Protein AF-A0A9Q2WJN3-F1 (afdb_monomer)

Mean predicted aligned error: 9.62 Å

pLDDT: mean 83.33, std 23.21, range [27.11, 98.69]

Organism: NCBI:txid2527775

Secondary structure (DSSP, 8-state):
---EEEEEEESSHHHHTTS-TTSEEEE-TTS-GGGTTHHHHHHHHHHPPPPTT-EEEEE-TTHHHHH---HHHHHHHHHHHTTT-SEEE--S-TTHHHH-SSHHHHHHHHSTTHHHHHHHHHHHTT----GGG----TTT--SSS-EEE-HHHHHHHHHHHHHHHHHHHH----S--TTTHHHHS-----GGG---------TT--S----

Radius of gyration: 20.1 Å; Cα contacts (8 Å, |Δi|>4): 221; chains: 1; bounding box: 61×41×52 Å

Solvent-accessible surface area (backbone atoms only — not comparable to full-atom values): 12973 Å² total; per-residue (Å²): 132,73,55,77,50,43,29,34,38,29,61,49,72,70,44,51,74,65,50,61,87,84,39,42,82,36,81,38,65,87,50,67,80,93,43,60,77,58,46,50,52,50,56,47,62,74,73,54,86,73,60,82,79,18,36,42,27,55,29,54,56,58,43,42,83,59,62,75,49,53,61,67,55,52,52,50,51,45,70,75,42,56,91,80,48,61,67,48,73,59,50,67,57,66,69,57,52,73,79,29,52,30,74,49,57,48,40,25,77,77,38,79,62,45,42,63,54,50,43,52,50,36,59,75,68,66,65,86,66,62,68,92,76,41,76,50,44,85,90,74,54,64,60,76,59,39,47,34,26,22,49,75,55,52,57,54,50,44,56,54,48,52,52,50,54,51,52,57,70,79,44,87,73,72,98,72,53,80,75,53,50,66,78,74,43,71,83,80,70,62,79,88,68,66,72,70,81,80,69,76,83,69,94,77,70,94,69,87,83,90,131

Structure (mmCIF, N/CA/C/O backbone):
data_AF-A0A9Q2WJN3-F1
#
_entry.id   AF-A0A9Q2WJN3-F1
#
loop_
_atom_site.group_PDB
_atom_site.id
_atom_site.type_symbol
_atom_site.label_atom_id
_atom_site.label_alt_id
_atom_site.label_comp_id
_atom_site.label_asym_id
_atom_site.label_entity_id
_atom_site.label_seq_id
_atom_site.pdbx_PDB_ins_code
_atom_site.Cartn_x
_atom_site.Cartn_y
_atom_site.Cartn_z
_atom_site.occupancy
_atom_site.B_iso_or_equiv
_atom_site.auth_seq_id
_atom_site.auth_comp_id
_atom_site.auth_asym_id
_atom_site.auth_atom_id
_atom_site.pdbx_PDB_model_num
ATOM 1 N N . MET A 1 1 ? -15.285 -1.317 20.743 1.00 53.59 1 MET A N 1
ATOM 2 C CA . MET A 1 1 ? -15.247 -0.969 19.304 1.00 53.59 1 MET A CA 1
ATOM 3 C C . MET A 1 1 ? -13.779 -0.866 18.930 1.00 53.59 1 MET A C 1
ATOM 5 O O . MET A 1 1 ? -13.102 -0.119 19.617 1.00 53.59 1 MET A O 1
ATOM 9 N N . ASN A 1 2 ? -13.249 -1.606 17.948 1.00 72.00 2 ASN A N 1
ATOM 10 C CA . ASN A 1 2 ? -11.831 -1.407 17.581 1.00 72.00 2 ASN A CA 1
ATOM 11 C C . ASN A 1 2 ? -11.701 -0.142 16.728 1.00 72.00 2 ASN A C 1
ATOM 13 O O . ASN A 1 2 ? -12.586 0.145 15.910 1.00 72.00 2 ASN A O 1
ATOM 17 N N . ASN A 1 3 ? -10.590 0.557 16.907 1.00 94.69 3 ASN A N 1
ATOM 18 C CA . ASN A 1 3 ? -10.326 1.855 16.308 1.00 94.69 3 ASN A CA 1
ATOM 19 C C . ASN A 1 3 ? -10.076 1.772 14.792 1.00 94.69 3 ASN A C 1
ATOM 21 O O . ASN A 1 3 ? -9.730 0.717 14.250 1.00 94.69 3 ASN A O 1
ATOM 25 N N . ILE A 1 4 ? -10.301 2.893 14.105 1.00 97.31 4 ILE A N 1
ATOM 26 C CA . ILE A 1 4 ? -10.055 3.069 12.671 1.00 97.31 4 ILE A CA 1
ATOM 27 C C . ILE A 1 4 ? -9.150 4.297 12.522 1.00 97.31 4 ILE A C 1
ATOM 29 O O . ILE A 1 4 ? -9.570 5.412 12.820 1.00 97.31 4 ILE A O 1
ATOM 33 N N . PHE A 1 5 ? -7.921 4.083 12.062 1.00 97.94 5 PHE A N 1
ATOM 34 C CA . PHE A 1 5 ? -6.878 5.091 11.887 1.00 97.94 5 PHE A CA 1
ATOM 35 C C . PHE A 1 5 ? -6.540 5.218 10.402 1.00 97.94 5 PHE A C 1
ATOM 37 O O . PHE A 1 5 ? -5.740 4.461 9.852 1.00 97.94 5 PHE A O 1
ATOM 44 N N . ILE A 1 6 ? -7.187 6.153 9.714 1.00 98.12 6 ILE A N 1
ATOM 45 C CA . ILE A 1 6 ? -6.941 6.367 8.286 1.00 98.12 6 ILE A CA 1
ATOM 46 C C . ILE A 1 6 ? -6.109 7.625 8.135 1.00 98.12 6 ILE A C 1
ATOM 48 O O . ILE A 1 6 ? -6.569 8.721 8.446 1.00 98.12 6 ILE A O 1
ATOM 52 N N . HIS A 1 7 ? -4.888 7.442 7.656 1.00 98.19 7 HIS A N 1
ATOM 53 C CA . HIS A 1 7 ? -3.946 8.497 7.366 1.00 98.19 7 HIS A CA 1
ATOM 54 C C . HIS A 1 7 ? -4.096 8.973 5.924 1.00 98.19 7 HIS A C 1
ATOM 56 O O . HIS A 1 7 ? -4.255 8.154 5.016 1.00 98.19 7 HIS A O 1
ATOM 62 N N . GLN A 1 8 ? -3.984 10.278 5.697 1.00 97.56 8 GLN A N 1
ATOM 63 C CA . GLN A 1 8 ? -3.902 10.859 4.366 1.00 97.56 8 GLN A CA 1
ATOM 64 C C . GLN A 1 8 ? -2.591 11.631 4.211 1.00 97.56 8 GLN A C 1
ATOM 66 O O . GLN A 1 8 ? -2.260 12.513 5.005 1.00 97.56 8 GLN A O 1
ATOM 71 N N . ILE A 1 9 ? -1.822 11.232 3.201 1.00 97.75 9 ILE A N 1
ATOM 72 C CA . ILE A 1 9 ? -0.468 11.722 2.949 1.00 97.75 9 ILE A CA 1
ATOM 73 C C . ILE A 1 9 ? -0.539 13.116 2.318 1.00 97.75 9 ILE A C 1
ATOM 75 O O . ILE A 1 9 ? -1.413 13.367 1.489 1.00 97.75 9 ILE A O 1
ATOM 79 N N . TYR A 1 10 ? 0.394 14.005 2.660 1.00 96.88 10 TYR A N 1
ATOM 80 C CA . TYR A 1 10 ? 0.593 15.285 1.973 1.00 96.88 10 TYR A CA 1
ATOM 81 C C . TYR A 1 10 ? 2.079 15.591 1.750 1.00 96.88 10 TYR A C 1
ATOM 83 O O . TYR A 1 10 ? 2.953 15.070 2.442 1.00 96.88 10 TYR A O 1
ATOM 91 N N . TYR A 1 11 ? 2.351 16.448 0.766 1.00 95.50 11 TYR A N 1
ATOM 92 C CA . TYR A 1 11 ? 3.700 16.775 0.278 1.00 95.50 11 TYR A CA 1
ATOM 93 C C . TYR A 1 11 ? 4.015 18.270 0.331 1.00 95.50 11 TYR A C 1
ATOM 95 O O . TYR A 1 11 ? 5.169 18.661 0.212 1.00 95.50 11 TYR A O 1
ATOM 103 N N . ASP A 1 12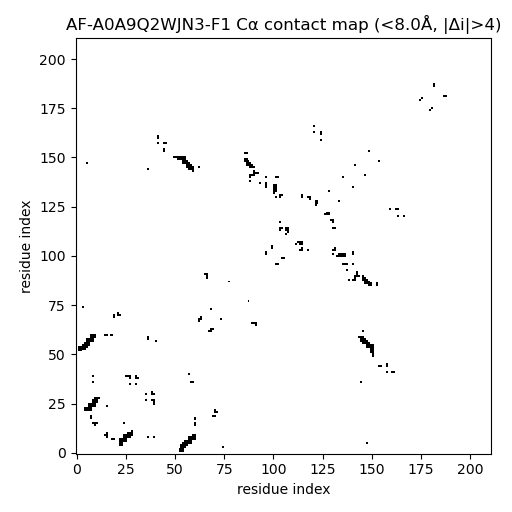 ? 2.993 19.109 0.471 1.00 93.88 12 ASP A N 1
ATOM 104 C CA . ASP A 1 12 ? 3.069 20.567 0.474 1.00 93.88 12 ASP A CA 1
ATOM 105 C C . ASP A 1 12 ? 1.768 21.149 1.058 1.00 93.88 12 ASP A C 1
ATOM 107 O O . ASP A 1 12 ? 0.813 20.424 1.354 1.00 93.88 12 ASP A O 1
ATOM 111 N N . GLU A 1 13 ? 1.712 22.470 1.225 1.00 93.69 13 GLU A N 1
ATOM 112 C CA . GLU A 1 13 ? 0.519 23.158 1.739 1.00 93.69 13 GLU A CA 1
ATOM 113 C C . GLU A 1 13 ? -0.703 22.958 0.836 1.00 93.69 13 GLU A C 1
ATOM 115 O O . GLU A 1 13 ? -1.829 22.848 1.318 1.00 93.69 13 GLU A O 1
ATOM 120 N N . LYS A 1 14 ? -0.488 22.860 -0.480 1.00 92.44 14 LYS A N 1
ATOM 121 C CA . LYS A 1 14 ? -1.562 22.686 -1.459 1.00 92.44 14 LYS A CA 1
ATOM 122 C C . LYS A 1 14 ? -2.236 21.324 -1.314 1.00 92.44 14 LYS A C 1
ATOM 124 O O . LYS A 1 14 ? -3.460 21.242 -1.303 1.00 92.44 14 LYS A O 1
ATOM 129 N N . SER A 1 15 ? -1.459 20.252 -1.239 1.00 91.88 15 SER A N 1
ATOM 130 C CA . SER A 1 15 ? -1.964 18.896 -1.031 1.00 91.88 15 SER A CA 1
ATOM 131 C C . SER A 1 15 ? -2.606 18.770 0.343 1.00 91.88 15 SER A C 1
ATOM 133 O O . SER A 1 15 ? -3.704 18.231 0.415 1.00 91.88 15 SER A O 1
ATOM 135 N N . MET A 1 16 ? -2.009 19.359 1.384 1.00 93.56 16 MET A N 1
ATOM 136 C CA . MET A 1 16 ? -2.582 19.403 2.733 1.00 93.56 16 MET A CA 1
ATOM 137 C C . MET A 1 16 ? -3.947 20.110 2.771 1.00 93.56 16 MET A C 1
ATOM 139 O O . MET A 1 16 ? -4.880 19.613 3.396 1.00 93.56 16 MET A O 1
ATOM 143 N N . GLY A 1 17 ? -4.095 21.236 2.067 1.00 90.62 17 GLY A N 1
ATOM 144 C CA . GLY A 1 17 ? -5.337 22.015 2.036 1.00 90.62 17 GLY A CA 1
ATOM 145 C C . GLY A 1 17 ? -6.519 21.330 1.338 1.00 90.62 17 GLY A C 1
ATOM 146 O O . GLY A 1 17 ? -7.645 21.795 1.472 1.00 90.62 17 GLY A O 1
ATOM 147 N N . ASN A 1 18 ? -6.280 20.236 0.608 1.00 86.75 18 ASN A N 1
ATOM 148 C CA . ASN A 1 18 ? -7.312 19.475 -0.106 1.00 86.75 18 ASN A CA 1
ATOM 149 C C . ASN A 1 18 ? -7.669 18.141 0.577 1.00 86.75 18 ASN A C 1
ATOM 151 O O . ASN A 1 18 ? -8.412 17.345 0.001 1.00 86.75 18 ASN A O 1
ATOM 155 N N . LEU A 1 19 ? -7.110 17.863 1.758 1.00 92.12 19 LEU A N 1
ATOM 156 C CA . LEU A 1 19 ? -7.342 16.606 2.467 1.00 92.12 19 LEU A CA 1
ATOM 157 C C . LEU A 1 19 ? -8.690 16.604 3.198 1.00 92.12 19 LEU A C 1
ATOM 159 O O . LEU A 1 19 ? -9.196 17.650 3.608 1.00 92.12 19 LEU A O 1
ATOM 163 N N . ASP A 1 20 ? -9.264 15.414 3.388 1.00 92.25 20 ASP A N 1
ATOM 164 C CA . ASP A 1 20 ? -10.481 15.262 4.186 1.00 92.25 20 ASP A CA 1
ATOM 165 C C . ASP A 1 20 ? -10.129 15.458 5.675 1.00 92.25 20 ASP A C 1
ATOM 167 O O . ASP A 1 20 ? -9.275 14.736 6.198 1.00 92.25 20 ASP A O 1
ATOM 171 N N . PRO A 1 21 ? -10.775 16.399 6.390 1.00 92.50 21 PRO A N 1
ATOM 172 C CA . PRO A 1 21 ? -10.421 16.734 7.769 1.00 92.50 21 PRO A CA 1
ATOM 173 C C . PRO A 1 21 ? -10.682 15.601 8.773 1.00 92.50 21 PRO A C 1
ATOM 175 O O . PRO A 1 21 ? -10.249 15.694 9.920 1.00 92.50 21 PRO A O 1
ATOM 178 N N . ARG A 1 22 ? -11.413 14.546 8.386 1.00 94.19 22 ARG A N 1
ATOM 179 C CA . ARG A 1 22 ? -11.623 13.356 9.227 1.00 94.19 22 ARG A CA 1
ATOM 180 C C . ARG A 1 22 ? -10.511 12.318 9.088 1.00 94.19 22 ARG A C 1
ATOM 182 O O . ARG A 1 22 ? -10.473 11.386 9.890 1.00 94.19 22 ARG A O 1
ATOM 189 N N . PHE A 1 23 ? -9.632 12.446 8.097 1.00 95.56 23 PHE A N 1
ATOM 190 C CA . PHE A 1 23 ? -8.427 11.630 8.015 1.00 95.56 23 PHE A CA 1
ATOM 191 C C . PHE A 1 23 ? -7.282 12.247 8.819 1.00 95.56 23 PHE A C 1
ATOM 193 O O . PHE A 1 23 ? -7.193 13.455 9.024 1.00 95.56 23 PHE A O 1
ATOM 200 N N . ILE A 1 24 ? -6.387 11.386 9.292 1.00 97.12 24 ILE A N 1
ATOM 201 C CA . ILE A 1 24 ? -5.213 11.768 10.069 1.00 97.12 24 ILE A CA 1
ATOM 202 C C . ILE A 1 24 ? -4.135 12.238 9.093 1.00 97.12 24 ILE A C 1
ATOM 204 O O . ILE A 1 24 ? -3.733 11.500 8.199 1.00 97.12 24 ILE A O 1
ATOM 208 N N . LEU A 1 25 ? -3.632 13.454 9.260 1.00 97.56 25 LEU A N 1
ATOM 209 C CA . LEU A 1 25 ? -2.569 13.967 8.399 1.00 97.56 25 LEU A CA 1
ATOM 210 C C . LEU A 1 25 ? -1.288 13.125 8.544 1.00 97.56 25 LEU A C 1
ATOM 212 O O . LEU A 1 25 ? -0.883 12.788 9.659 1.00 97.56 25 LEU A O 1
ATOM 216 N N . LEU A 1 26 ? -0.643 12.800 7.421 1.00 97.69 26 LEU A N 1
ATOM 217 C CA . LEU A 1 26 ? 0.655 12.124 7.385 1.00 97.69 26 LEU A CA 1
ATOM 218 C C . LEU A 1 26 ? 1.643 12.908 6.514 1.00 97.69 26 LEU A C 1
ATOM 220 O O . LEU A 1 26 ? 1.502 12.980 5.294 1.00 97.69 26 LEU A O 1
ATOM 224 N N . ASP A 1 27 ? 2.637 13.503 7.168 1.00 96.88 27 ASP A N 1
ATOM 225 C CA . ASP A 1 27 ? 3.627 14.372 6.533 1.00 96.88 27 ASP A CA 1
ATOM 226 C C . ASP A 1 27 ? 4.638 13.575 5.706 1.00 96.88 27 ASP A C 1
ATOM 228 O O . ASP A 1 27 ? 5.271 12.648 6.215 1.00 96.88 27 ASP A O 1
ATOM 232 N N . ASN A 1 28 ? 4.831 13.972 4.450 1.00 96.88 28 ASN A N 1
ATOM 233 C CA . ASN A 1 28 ? 5.895 13.460 3.593 1.00 96.88 28 ASN A CA 1
ATOM 234 C C . ASN A 1 28 ? 6.710 14.573 2.906 1.00 96.88 28 ASN A C 1
ATOM 236 O O . ASN A 1 28 ? 7.380 14.320 1.908 1.00 96.88 28 ASN A O 1
ATOM 240 N N . ARG A 1 29 ? 6.689 15.807 3.430 1.00 95.25 29 ARG A N 1
ATOM 241 C CA . ARG A 1 29 ? 7.437 16.953 2.867 1.00 95.25 29 ARG A CA 1
ATOM 242 C C . ARG A 1 29 ? 8.948 16.728 2.815 1.00 95.25 29 ARG A C 1
ATOM 244 O O . ARG A 1 29 ? 9.607 17.205 1.901 1.00 95.25 29 ARG A O 1
ATOM 251 N N . ASN A 1 30 ? 9.479 16.000 3.796 1.00 93.62 30 ASN A N 1
ATOM 252 C CA . ASN A 1 30 ? 10.910 15.712 3.932 1.00 93.62 30 ASN A CA 1
ATOM 253 C C . ASN A 1 30 ? 11.274 14.278 3.504 1.00 93.62 30 ASN A C 1
ATOM 255 O O . ASN A 1 30 ? 12.374 13.811 3.796 1.00 93.62 30 ASN A O 1
ATOM 259 N N . GLY A 1 31 ? 10.342 13.553 2.876 1.00 91.00 31 GLY A N 1
ATOM 260 C CA . GLY A 1 31 ? 10.601 12.212 2.360 1.00 91.00 31 GLY A CA 1
ATOM 261 C C . GLY A 1 31 ? 11.446 12.243 1.078 1.00 91.00 31 GLY A C 1
ATOM 262 O O . GLY A 1 31 ? 11.471 13.258 0.379 1.00 91.00 31 GLY A O 1
ATOM 263 N N . PRO A 1 32 ? 12.120 11.136 0.722 1.00 90.25 32 PRO A N 1
ATOM 264 C CA . PRO A 1 32 ? 12.782 10.998 -0.569 1.00 90.25 32 PRO A CA 1
ATOM 265 C C . PRO A 1 32 ? 11.787 11.213 -1.729 1.00 90.25 32 PRO A C 1
ATOM 267 O O . PRO A 1 32 ? 10.747 10.544 -1.761 1.00 90.25 32 PRO A O 1
ATOM 270 N N . PRO A 1 33 ? 12.085 12.101 -2.696 1.00 84.25 33 PRO A N 1
ATOM 271 C CA . PRO A 1 33 ? 11.110 12.536 -3.700 1.00 84.25 33 PRO A CA 1
ATOM 272 C C . PRO A 1 33 ? 10.634 11.406 -4.622 1.00 84.25 33 PRO A C 1
ATOM 274 O O . PRO A 1 33 ? 9.467 11.387 -5.005 1.00 84.25 33 PRO A O 1
ATOM 277 N N . ASP A 1 34 ? 11.496 10.431 -4.920 1.00 87.38 34 ASP A N 1
ATOM 278 C CA . ASP A 1 34 ? 11.187 9.334 -5.849 1.00 87.38 34 ASP A CA 1
ATOM 279 C C . ASP A 1 34 ? 10.321 8.227 -5.234 1.00 87.38 34 ASP A C 1
ATOM 281 O O . ASP A 1 34 ? 9.810 7.358 -5.940 1.00 87.38 34 ASP A O 1
ATOM 285 N N . TRP A 1 35 ? 10.138 8.251 -3.912 1.00 91.56 35 TRP A N 1
ATOM 286 C CA . TRP A 1 35 ? 9.447 7.189 -3.185 1.00 91.56 35 TRP A CA 1
ATOM 287 C C . TRP A 1 35 ? 7.985 7.499 -2.867 1.00 91.56 35 TRP A C 1
ATOM 289 O O . TRP A 1 35 ? 7.283 6.624 -2.360 1.00 91.56 35 TRP A O 1
ATOM 299 N N . PHE A 1 36 ? 7.516 8.712 -3.169 1.00 93.88 36 PHE A N 1
ATOM 300 C CA . PHE A 1 36 ? 6.109 9.118 -3.097 1.00 93.88 36 PHE A CA 1
ATOM 301 C C . PHE A 1 36 ? 5.360 8.541 -1.881 1.00 93.88 36 PHE A C 1
ATOM 303 O O . PHE A 1 36 ? 5.811 8.718 -0.754 1.00 93.88 36 PHE A O 1
ATOM 310 N N . GLU A 1 37 ? 4.192 7.913 -2.071 1.00 95.75 37 GLU A N 1
ATOM 311 C CA . GLU A 1 37 ? 3.386 7.335 -0.992 1.00 95.75 37 GLU A CA 1
ATOM 312 C C . GLU A 1 37 ? 4.019 6.089 -0.351 1.00 95.75 37 GLU A C 1
ATOM 314 O O . GLU A 1 37 ? 3.643 5.738 0.763 1.00 95.75 37 GLU A O 1
ATOM 319 N N . PHE A 1 38 ? 4.990 5.425 -0.988 1.00 96.88 38 PHE A N 1
ATOM 320 C CA . PHE A 1 38 ? 5.627 4.230 -0.421 1.00 96.88 38 PHE A CA 1
ATOM 321 C C . PHE A 1 38 ? 6.423 4.554 0.849 1.00 96.88 38 PHE A C 1
ATOM 323 O O . PHE A 1 38 ? 6.281 3.871 1.868 1.00 96.88 38 PHE A O 1
ATOM 330 N N . TYR A 1 39 ? 7.247 5.604 0.805 1.00 96.56 39 TYR A N 1
ATOM 331 C CA . TYR A 1 39 ? 8.125 5.968 1.918 1.00 96.56 39 TYR A CA 1
ATOM 332 C C . TYR A 1 39 ? 7.395 6.299 3.228 1.00 96.56 39 TYR A C 1
ATOM 334 O O . TYR A 1 39 ? 7.734 5.686 4.242 1.00 96.56 39 TYR A O 1
ATOM 342 N N . PRO A 1 40 ? 6.396 7.205 3.272 1.00 97.62 40 PRO A N 1
ATOM 343 C CA . PRO A 1 40 ? 5.741 7.570 4.525 1.00 97.62 40 PRO A CA 1
ATOM 344 C C . PRO A 1 40 ? 4.981 6.391 5.144 1.00 97.62 40 PRO A C 1
ATOM 346 O O . PRO A 1 40 ? 4.942 6.281 6.367 1.00 97.62 40 PRO A O 1
ATOM 349 N N . ILE A 1 41 ? 4.449 5.469 4.329 1.00 98.38 41 ILE A N 1
ATOM 350 C CA . ILE A 1 41 ? 3.819 4.228 4.812 1.00 98.38 41 ILE A CA 1
ATOM 351 C C . ILE A 1 41 ? 4.860 3.347 5.497 1.00 98.38 41 ILE A C 1
ATOM 353 O O . ILE A 1 41 ? 4.687 2.958 6.651 1.00 98.38 41 ILE A O 1
ATOM 357 N N . MET A 1 42 ? 5.964 3.058 4.803 1.00 98.12 42 MET A N 1
ATOM 358 C CA . MET A 1 42 ? 7.055 2.260 5.358 1.00 98.12 42 MET A CA 1
ATOM 359 C C . MET A 1 42 ? 7.611 2.897 6.637 1.00 98.12 42 MET A C 1
ATOM 361 O O . MET A 1 42 ? 7.783 2.207 7.639 1.00 98.12 42 MET A O 1
ATOM 365 N N . ASN A 1 43 ? 7.869 4.206 6.624 1.00 97.75 43 ASN A N 1
ATOM 366 C CA . ASN A 1 43 ? 8.422 4.929 7.763 1.00 97.75 43 ASN A CA 1
ATOM 367 C C . ASN A 1 43 ? 7.465 4.933 8.964 1.00 97.75 43 ASN A C 1
ATOM 369 O O . ASN A 1 43 ? 7.901 4.676 10.083 1.00 97.75 43 ASN A O 1
ATOM 373 N N . TYR A 1 44 ? 6.166 5.157 8.753 1.00 98.44 44 TYR A N 1
ATOM 374 C CA . TYR A 1 44 ? 5.178 5.064 9.828 1.00 98.44 44 TYR A CA 1
ATOM 375 C C . TYR A 1 44 ? 5.179 3.663 10.450 1.00 98.44 44 TYR A C 1
ATOM 377 O O . TYR A 1 44 ? 5.328 3.514 11.660 1.00 98.44 44 TYR A O 1
ATOM 385 N N . LEU A 1 45 ? 5.082 2.623 9.617 1.00 98.38 45 LEU A N 1
ATOM 386 C CA . LEU A 1 45 ? 4.970 1.238 10.076 1.00 98.38 45 LEU A CA 1
ATOM 387 C C . LEU A 1 45 ? 6.229 0.722 10.791 1.00 98.38 45 LEU A C 1
ATOM 389 O O . LEU A 1 45 ? 6.113 -0.173 11.623 1.00 98.38 45 LEU A O 1
ATOM 393 N N . LYS A 1 46 ? 7.416 1.271 10.496 1.00 97.81 46 LYS A N 1
ATOM 394 C CA . LYS A 1 46 ? 8.661 0.955 11.223 1.00 97.81 46 LYS A CA 1
ATOM 395 C C . LYS A 1 46 ? 8.665 1.480 12.659 1.00 97.81 46 LYS A C 1
ATOM 397 O O . LYS A 1 46 ? 9.324 0.888 13.507 1.00 97.81 46 LYS A O 1
ATOM 402 N N . ASN A 1 47 ? 7.980 2.594 12.908 1.00 96.75 47 ASN A N 1
ATOM 403 C CA . ASN A 1 47 ? 8.087 3.345 14.161 1.00 96.75 47 ASN A CA 1
ATOM 404 C C . ASN A 1 47 ? 6.830 3.257 15.039 1.00 96.75 47 ASN A C 1
ATOM 406 O O . ASN A 1 47 ? 6.894 3.568 16.225 1.00 96.75 47 ASN A O 1
ATOM 410 N N . ALA A 1 48 ? 5.689 2.869 14.470 1.00 95.19 48 ALA A N 1
ATOM 411 C CA . ALA A 1 48 ? 4.424 2.774 15.184 1.00 95.19 48 ALA A CA 1
ATOM 412 C C . ALA A 1 48 ? 4.227 1.394 15.828 1.00 95.19 48 ALA A C 1
ATOM 414 O O . ALA A 1 48 ? 4.473 0.362 15.201 1.00 95.19 48 ALA A O 1
ATOM 415 N N . ASP A 1 49 ? 3.684 1.379 17.046 1.00 95.25 49 ASP A N 1
ATOM 416 C CA . ASP A 1 49 ? 3.057 0.184 17.608 1.00 95.25 49 ASP A CA 1
ATOM 417 C C . ASP A 1 49 ? 1.585 0.150 17.178 1.00 95.25 49 ASP A C 1
ATOM 419 O O . ASP A 1 49 ? 0.832 1.097 17.413 1.00 95.25 49 ASP A O 1
ATOM 423 N N . LEU A 1 50 ? 1.190 -0.906 16.466 1.00 97.00 50 LEU A N 1
ATOM 424 C CA . LEU A 1 50 ? -0.143 -1.002 15.876 1.00 97.00 50 LEU A CA 1
ATOM 425 C C . LEU A 1 50 ? -1.094 -1.724 16.825 1.00 97.00 50 LEU A C 1
ATOM 427 O O . LEU A 1 50 ? -0.878 -2.894 17.152 1.00 97.00 50 LEU A O 1
ATOM 431 N N . GLU A 1 51 ? -2.199 -1.064 17.164 1.00 96.69 51 GLU A N 1
ATOM 432 C CA . GLU A 1 51 ? -3.248 -1.626 18.005 1.00 96.69 51 GLU A CA 1
ATOM 433 C C . GLU A 1 51 ? -3.837 -2.890 17.380 1.00 96.69 51 GLU A C 1
ATOM 435 O O . GLU A 1 51 ? -4.259 -2.914 16.215 1.00 96.69 51 GLU A O 1
ATOM 440 N N . GLU A 1 52 ? -3.909 -3.954 18.176 1.00 93.12 52 GLU A N 1
ATOM 441 C CA . GLU A 1 52 ? -4.489 -5.208 17.728 1.00 93.12 52 GLU A CA 1
ATOM 442 C C . GLU A 1 52 ? -5.954 -5.010 17.304 1.00 93.12 52 GLU A C 1
ATOM 444 O O . GLU A 1 52 ? -6.739 -4.324 17.955 1.00 93.12 52 GLU A O 1
ATOM 449 N N . ASN A 1 53 ? -6.336 -5.624 16.183 1.00 93.50 53 ASN A N 1
ATOM 450 C CA . ASN A 1 53 ? -7.680 -5.560 15.600 1.00 93.50 53 ASN A CA 1
ATOM 451 C C . ASN A 1 53 ? -8.174 -4.170 15.145 1.00 93.50 53 ASN A C 1
ATOM 453 O O . ASN A 1 53 ? -9.302 -4.089 14.635 1.00 93.50 53 ASN A O 1
ATOM 457 N N . ALA A 1 54 ? -7.377 -3.105 15.279 1.00 97.56 54 ALA A N 1
ATOM 458 C CA . ALA A 1 54 ? -7.666 -1.808 14.672 1.00 97.56 54 ALA A CA 1
ATOM 459 C C . ALA A 1 54 ? -7.485 -1.853 13.146 1.00 97.56 54 ALA A C 1
ATOM 461 O O . ALA A 1 54 ? -6.868 -2.768 12.599 1.00 97.56 54 ALA A O 1
ATOM 462 N N . TRP A 1 55 ? -8.057 -0.880 12.442 1.00 98.50 55 TRP A N 1
ATOM 463 C CA . TRP A 1 55 ? -7.903 -0.729 10.995 1.00 98.50 55 TRP A CA 1
ATOM 464 C C . TRP A 1 55 ? -7.008 0.460 10.687 1.00 98.50 55 TRP A C 1
ATOM 466 O O . TRP A 1 55 ? -7.245 1.543 11.207 1.00 98.50 55 TRP A O 1
ATOM 476 N N . TYR A 1 56 ? -6.029 0.264 9.809 1.00 98.69 56 TYR A N 1
ATOM 477 C CA . TYR A 1 56 ? -5.085 1.293 9.386 1.00 98.69 56 TYR A CA 1
ATOM 478 C C . TYR A 1 56 ? -5.150 1.491 7.881 1.00 98.69 56 TYR A C 1
ATOM 480 O O . TYR A 1 56 ? -5.166 0.511 7.132 1.00 98.69 56 TYR A O 1
ATOM 488 N N . GLY A 1 57 ? -5.180 2.742 7.440 1.00 98.31 57 GLY A N 1
ATOM 489 C CA . GLY A 1 57 ? -5.128 3.119 6.030 1.00 98.31 57 GLY A CA 1
ATOM 490 C C . GLY A 1 57 ? -4.114 4.224 5.814 1.00 98.31 57 GLY A C 1
ATOM 491 O O . GLY A 1 57 ? -3.909 5.042 6.704 1.00 98.31 57 GLY A O 1
ATOM 492 N N . PHE A 1 58 ? -3.499 4.258 4.638 1.00 98.38 58 PHE A N 1
ATOM 493 C CA . PHE A 1 58 ? -2.543 5.298 4.272 1.00 98.38 58 PHE A CA 1
ATOM 494 C C . PHE A 1 58 ? -2.810 5.719 2.836 1.00 98.38 58 PHE A C 1
ATOM 496 O O . PHE A 1 58 ? -2.374 5.053 1.902 1.00 98.38 58 PHE A O 1
ATOM 503 N N . LEU A 1 59 ? -3.583 6.784 2.662 1.00 97.62 59 LEU A N 1
ATOM 504 C CA . LEU A 1 59 ? -4.195 7.156 1.394 1.00 97.62 59 LEU A CA 1
ATOM 505 C C . LEU A 1 59 ? -3.464 8.336 0.742 1.00 97.62 59 LEU A C 1
ATOM 507 O O . LEU A 1 59 ? -2.993 9.250 1.417 1.00 97.62 59 LEU A O 1
ATOM 511 N N . SER A 1 60 ? -3.388 8.322 -0.591 1.00 95.38 60 SER A N 1
ATOM 512 C CA . SER A 1 60 ? -2.870 9.444 -1.386 1.00 95.38 60 SER A CA 1
ATOM 513 C C . SER A 1 60 ? -3.736 10.700 -1.184 1.00 95.38 60 SER A C 1
ATOM 515 O O . SER A 1 60 ? -4.956 10.573 -0.994 1.00 95.38 60 SER A O 1
ATOM 517 N N . PRO A 1 61 ? -3.176 11.916 -1.354 1.00 94.62 61 PRO A N 1
ATOM 518 C CA . PRO A 1 61 ? -3.977 13.138 -1.451 1.00 94.62 61 PRO A CA 1
ATOM 519 C C . PRO A 1 61 ? -5.090 13.044 -2.508 1.00 94.62 61 PRO A C 1
ATOM 521 O O . PRO A 1 61 ? -6.125 13.690 -2.401 1.00 94.62 61 PRO A O 1
ATOM 524 N N . LYS A 1 62 ? -4.895 12.207 -3.537 1.00 93.88 62 LYS A N 1
ATOM 525 C CA . LYS A 1 62 ? -5.839 12.020 -4.649 1.00 93.88 62 LYS A CA 1
ATOM 526 C C . LYS A 1 62 ? -6.912 10.957 -4.388 1.00 93.88 62 LYS A C 1
ATOM 528 O O . LYS A 1 62 ? -7.574 10.544 -5.333 1.00 93.88 62 LYS A O 1
ATOM 533 N N . PHE A 1 63 ? -7.058 10.457 -3.159 1.00 95.38 63 PHE A N 1
ATOM 534 C CA . PHE A 1 63 ? -8.031 9.404 -2.852 1.00 95.38 63 PHE A CA 1
ATOM 535 C C . PHE A 1 63 ? -9.452 9.807 -3.244 1.00 95.38 63 PHE A C 1
ATOM 537 O O . PHE A 1 63 ? -10.023 9.206 -4.150 1.00 95.38 63 PHE A O 1
ATOM 544 N N . SER A 1 64 ? -9.980 10.869 -2.638 1.00 93.88 64 SER A N 1
ATOM 545 C CA . SER A 1 64 ? -11.367 11.285 -2.850 1.00 93.88 64 SER A CA 1
ATOM 546 C C . SER A 1 64 ? -11.647 11.713 -4.286 1.00 93.88 64 SER A C 1
ATOM 548 O O . SER A 1 64 ? -12.711 11.407 -4.809 1.00 93.88 64 SER A O 1
ATOM 550 N N . SER A 1 65 ? -10.689 12.342 -4.972 1.00 93.12 65 SER A N 1
ATOM 551 C CA . SER A 1 65 ? -10.871 12.714 -6.380 1.00 93.12 65 SER A CA 1
ATOM 552 C C . SER A 1 65 ? -10.869 11.517 -7.332 1.00 93.12 65 SER A C 1
ATOM 554 O O . SER A 1 65 ? -11.508 11.584 -8.377 1.00 93.12 65 SER A O 1
ATOM 556 N N . LYS A 1 66 ? -10.183 10.417 -6.990 1.00 93.69 66 LYS A N 1
ATOM 557 C CA . LYS A 1 66 ? -10.171 9.193 -7.807 1.00 93.69 66 LYS A CA 1
ATOM 558 C C . LYS A 1 66 ? -11.333 8.252 -7.506 1.00 93.69 66 LYS A C 1
ATOM 560 O O . LYS A 1 66 ? -11.757 7.534 -8.402 1.00 93.69 66 LYS A O 1
ATOM 565 N N . THR A 1 67 ? -11.793 8.193 -6.260 1.00 93.94 67 THR A N 1
ATOM 566 C CA . THR A 1 67 ? -12.820 7.229 -5.829 1.00 93.94 67 THR A CA 1
ATOM 567 C C . THR A 1 67 ? -14.204 7.853 -5.684 1.00 93.94 67 THR A C 1
ATOM 569 O O . THR A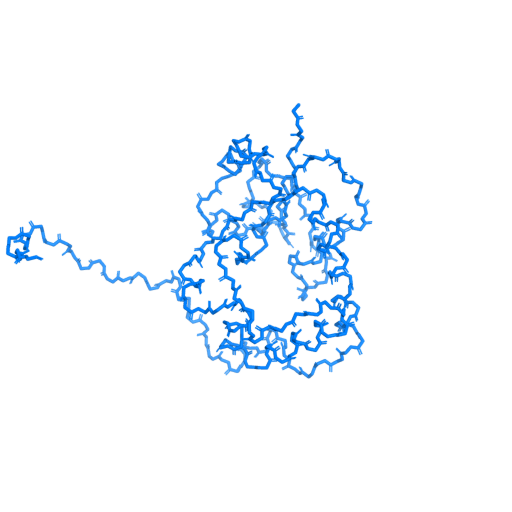 1 67 ? -15.191 7.125 -5.639 1.00 93.94 67 THR A O 1
ATOM 572 N N . GLY A 1 68 ? -14.290 9.181 -5.573 1.00 94.12 68 GLY A N 1
ATOM 573 C CA . GLY A 1 68 ? -15.514 9.889 -5.200 1.00 94.12 68 GLY A CA 1
ATOM 574 C C . GLY A 1 68 ? -15.901 9.721 -3.727 1.00 94.12 68 GLY A C 1
ATOM 575 O O . GLY A 1 68 ? -16.989 10.137 -3.345 1.00 94.12 68 GLY A O 1
ATOM 576 N N . MET A 1 69 ? -15.050 9.105 -2.897 1.00 95.75 69 MET A N 1
ATOM 577 C CA . MET A 1 69 ? -15.400 8.734 -1.523 1.00 95.75 69 MET A CA 1
ATOM 578 C C . MET A 1 69 ? -14.863 9.725 -0.493 1.00 95.75 69 MET A C 1
ATOM 580 O O . MET A 1 69 ? -13.689 10.110 -0.525 1.00 95.75 69 MET A O 1
ATOM 584 N N . SER A 1 70 ? -15.716 10.076 0.467 1.00 95.38 70 SER A N 1
ATOM 585 C CA . SER A 1 70 ? -15.348 10.822 1.671 1.00 95.38 70 SER A CA 1
ATOM 586 C C . SER A 1 70 ? -14.808 9.896 2.762 1.00 95.38 70 SER A C 1
ATOM 588 O O . SER A 1 70 ? -15.005 8.675 2.732 1.00 95.38 70 SER A O 1
ATOM 590 N N . ALA A 1 71 ? -14.200 10.471 3.798 1.00 95.69 71 ALA A N 1
ATOM 591 C CA . ALA A 1 71 ? -13.839 9.719 4.995 1.00 95.69 71 ALA A CA 1
ATOM 592 C C . ALA A 1 71 ? -15.041 9.032 5.651 1.00 95.69 71 ALA A C 1
ATOM 594 O O . ALA A 1 71 ? -14.917 7.918 6.162 1.00 95.69 71 ALA A O 1
ATOM 595 N N . SER A 1 72 ? -16.216 9.663 5.610 1.00 96.19 72 SER A N 1
ATOM 596 C CA . SER A 1 72 ? -17.436 9.102 6.197 1.00 96.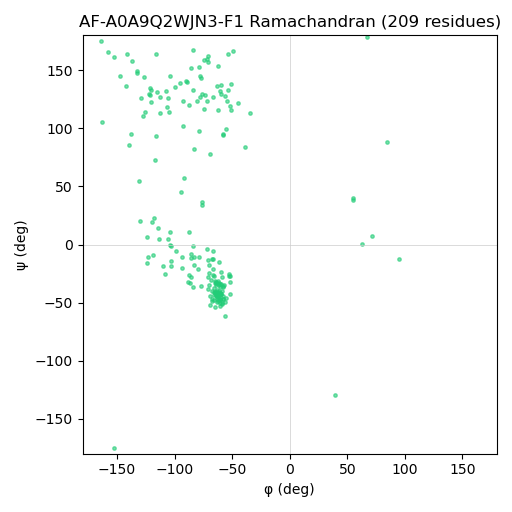19 72 SER A CA 1
ATOM 597 C C . SER A 1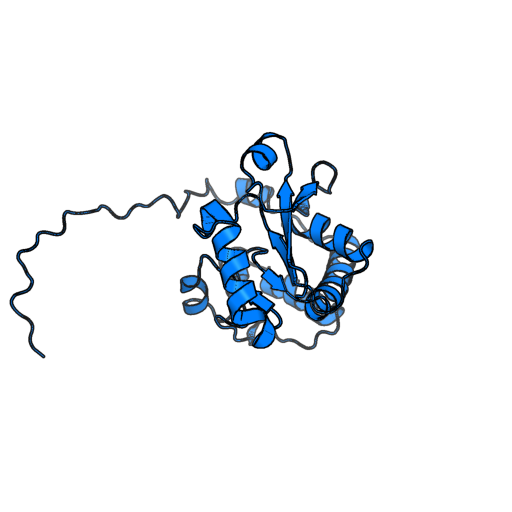 72 ? -17.878 7.824 5.485 1.00 96.19 72 SER A C 1
ATOM 599 O O . SER A 1 72 ? -18.231 6.855 6.157 1.00 96.19 72 SER A O 1
ATOM 601 N N . ASP A 1 73 ? -17.796 7.791 4.153 1.00 97.06 73 ASP A N 1
ATOM 602 C CA . ASP A 1 73 ? -18.154 6.611 3.354 1.00 97.06 73 ASP A CA 1
ATOM 603 C C . ASP A 1 73 ? -17.228 5.438 3.677 1.00 97.06 73 ASP A C 1
ATOM 605 O O . ASP A 1 73 ? -17.669 4.319 3.946 1.00 97.06 73 ASP A O 1
ATOM 609 N N . VAL A 1 74 ? -15.924 5.718 3.711 1.00 97.12 74 VAL A N 1
ATOM 610 C CA . VAL A 1 74 ? -14.881 4.727 3.985 1.00 97.12 74 VAL A CA 1
ATOM 611 C C . VAL A 1 74 ? -15.018 4.156 5.397 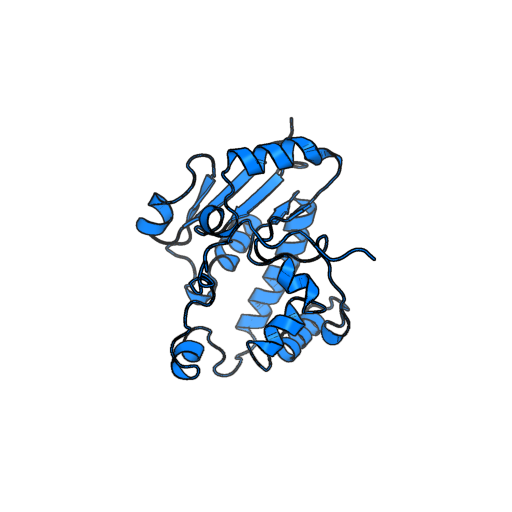1.00 97.12 74 VAL A C 1
ATOM 613 O O . VAL A 1 74 ? -15.038 2.936 5.575 1.00 97.12 74 VAL A O 1
ATOM 616 N N . ILE A 1 75 ? -15.158 5.023 6.405 1.00 96.56 75 ILE A N 1
ATOM 617 C CA . ILE A 1 75 ? -15.353 4.615 7.803 1.00 96.56 75 ILE A CA 1
ATOM 618 C C . ILE A 1 75 ? -16.651 3.815 7.950 1.00 96.56 75 ILE A C 1
ATOM 620 O O . ILE A 1 75 ? -16.662 2.807 8.660 1.00 96.56 75 ILE A O 1
ATOM 624 N N . GLY A 1 76 ? -17.725 4.218 7.266 1.00 96.75 76 GLY A N 1
ATOM 625 C CA . GLY A 1 76 ? -18.994 3.492 7.246 1.00 96.75 76 GLY A CA 1
ATOM 626 C C . GLY A 1 76 ? -18.852 2.075 6.687 1.00 96.75 76 GLY A C 1
ATOM 627 O O . GLY A 1 76 ? -19.307 1.117 7.315 1.00 96.75 76 GLY A O 1
ATOM 628 N N . ILE A 1 77 ? -18.159 1.918 5.555 1.00 96.50 77 ILE A N 1
ATOM 629 C CA . ILE A 1 77 ? -17.904 0.611 4.928 1.00 96.50 77 ILE A CA 1
ATOM 630 C C . ILE A 1 77 ? -17.080 -0.288 5.847 1.00 96.50 77 ILE A C 1
ATOM 632 O O . ILE A 1 77 ? -17.468 -1.432 6.089 1.00 96.50 77 ILE A O 1
ATOM 636 N N . ILE A 1 78 ? -15.979 0.220 6.404 1.00 97.25 78 ILE A N 1
ATOM 637 C CA . ILE A 1 78 ? -15.154 -0.556 7.337 1.00 97.25 78 ILE A CA 1
ATOM 638 C C . ILE A 1 78 ? -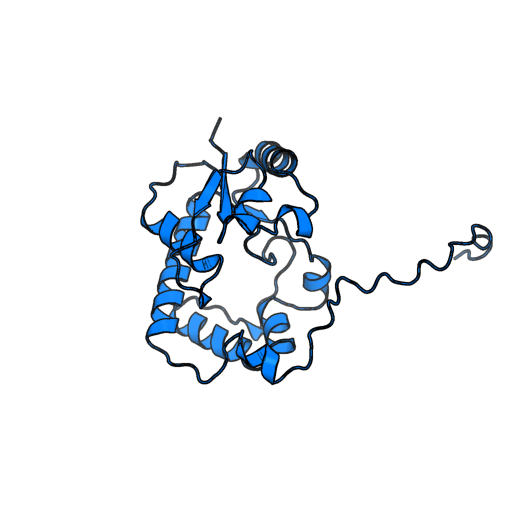15.981 -0.953 8.551 1.00 97.25 78 ILE A C 1
ATOM 640 O O . ILE A 1 78 ? -16.002 -2.121 8.920 1.00 97.25 78 ILE A O 1
ATOM 644 N N . SER A 1 79 ? -16.709 -0.009 9.147 1.00 95.94 79 SER A N 1
A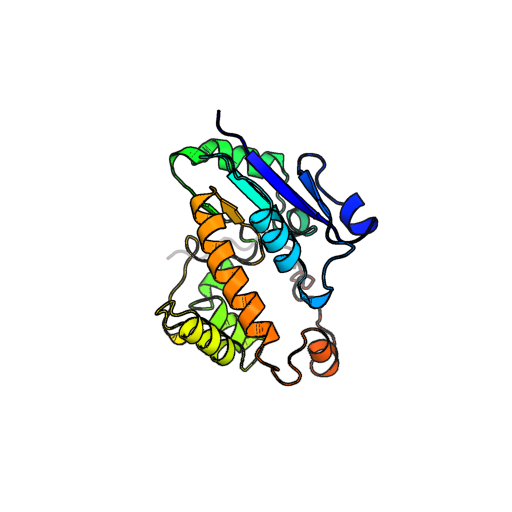TOM 645 C CA . SER A 1 79 ? -17.530 -0.276 10.330 1.00 95.94 79 SER A CA 1
ATOM 646 C C . SER A 1 79 ? -18.571 -1.363 10.071 1.00 95.94 79 SER A C 1
ATOM 648 O O . SER A 1 79 ? -18.802 -2.193 10.945 1.00 95.94 79 SER A O 1
ATOM 650 N N . LYS A 1 80 ? -19.147 -1.402 8.863 1.00 96.19 80 LYS A N 1
ATOM 651 C CA . LYS A 1 80 ? -20.134 -2.405 8.451 1.00 96.19 80 LYS A CA 1
ATOM 652 C C . LYS A 1 80 ? -19.539 -3.805 8.253 1.00 96.19 80 LYS A C 1
ATOM 654 O O . LYS A 1 80 ? -20.199 -4.785 8.585 1.00 96.19 80 LYS A O 1
ATOM 659 N N . TYR A 1 81 ? -18.324 -3.916 7.710 1.00 95.56 81 TYR A N 1
ATOM 660 C CA . TYR A 1 81 ? -17.741 -5.203 7.287 1.00 95.56 81 TYR A CA 1
ATOM 661 C C . TYR A 1 81 ? -16.510 -5.652 8.096 1.00 95.56 81 TYR A C 1
ATOM 663 O O . TYR A 1 81 ? -15.910 -6.683 7.793 1.00 95.56 81 TYR A O 1
ATOM 671 N N . ARG A 1 82 ? -16.137 -4.920 9.151 1.00 94.50 82 ARG A N 1
ATOM 672 C CA . ARG A 1 82 ? -14.935 -5.138 9.985 1.00 94.50 82 ARG A CA 1
ATOM 673 C C . ARG A 1 82 ? -14.756 -6.547 10.561 1.00 94.50 82 ARG A C 1
ATOM 675 O O . ARG A 1 82 ? -13.617 -6.945 10.829 1.00 94.50 82 ARG A O 1
ATOM 682 N N . ASP A 1 83 ? -15.856 -7.266 10.762 1.00 94.56 83 ASP A N 1
ATOM 683 C CA . ASP A 1 83 ? -15.871 -8.614 11.344 1.00 94.56 83 ASP A CA 1
ATOM 684 C C . ASP A 1 83 ? -15.838 -9.715 10.273 1.00 94.56 83 ASP A C 1
ATOM 686 O O . ASP A 1 83 ? -15.606 -10.878 10.582 1.00 94.56 83 ASP A O 1
ATOM 690 N N . GLN A 1 84 ? -16.026 -9.346 9.004 1.00 95.25 84 GLN A N 1
ATOM 691 C CA . GLN A 1 84 ? -16.041 -10.261 7.858 1.00 95.25 84 GLN A CA 1
ATOM 692 C C . GLN A 1 84 ? -14.737 -10.209 7.051 1.00 95.25 84 GLN A C 1
ATOM 694 O O . GLN A 1 84 ? -14.478 -11.085 6.230 1.00 95.25 84 GLN A O 1
ATOM 699 N N . ALA A 1 85 ? -13.908 -9.186 7.272 1.00 94.81 85 ALA A N 1
ATOM 700 C CA . ALA A 1 85 ? -12.682 -8.961 6.522 1.00 94.81 85 ALA A CA 1
ATOM 701 C C . ALA A 1 85 ? -11.539 -8.458 7.413 1.00 94.81 85 ALA A C 1
ATOM 703 O O . ALA A 1 85 ? -11.732 -7.975 8.529 1.00 94.81 85 ALA A O 1
ATOM 704 N N . ASN A 1 86 ? -10.320 -8.556 6.884 1.00 95.88 86 ASN A N 1
ATOM 705 C CA . ASN A 1 86 ? -9.112 -7.988 7.492 1.00 95.88 86 ASN A CA 1
ATOM 706 C C . ASN A 1 86 ? -8.442 -6.935 6.597 1.00 95.88 86 ASN A C 1
ATOM 708 O O . ASN A 1 86 ? -7.508 -6.268 7.038 1.00 95.88 86 ASN A O 1
ATOM 712 N N . VAL A 1 87 ? -8.904 -6.814 5.351 1.00 97.50 87 VAL A N 1
ATOM 713 C CA . VAL A 1 87 ? -8.409 -5.900 4.321 1.00 97.50 87 VAL A CA 1
ATOM 714 C C . VAL A 1 87 ? -9.617 -5.394 3.535 1.00 97.50 87 VAL A C 1
ATOM 716 O O . VAL A 1 87 ? -10.501 -6.179 3.196 1.00 97.50 87 VAL A O 1
ATOM 719 N N . ALA A 1 88 ? -9.648 -4.097 3.256 1.00 97.06 88 ALA A N 1
ATOM 720 C CA . ALA A 1 88 ? -10.623 -3.423 2.416 1.00 97.06 88 ALA A CA 1
ATOM 721 C C . ALA A 1 88 ? -9.874 -2.723 1.276 1.00 97.06 88 ALA A C 1
ATOM 723 O O . ALA A 1 88 ? -8.893 -2.012 1.512 1.00 97.06 88 ALA A O 1
ATOM 724 N N . LEU A 1 89 ? -10.332 -2.959 0.047 1.00 96.00 89 LEU A N 1
ATOM 725 C CA . LEU A 1 89 ? -9.727 -2.451 -1.181 1.00 96.00 89 LEU A CA 1
ATOM 726 C C . LEU A 1 89 ? -10.679 -1.448 -1.832 1.00 96.00 89 LEU A C 1
ATOM 728 O O . LEU A 1 89 ? -11.838 -1.771 -2.087 1.00 96.00 89 LEU A O 1
ATOM 732 N N . PHE A 1 90 ? -10.183 -0.248 -2.124 1.00 95.00 90 PHE A N 1
ATOM 733 C CA . PHE A 1 90 ? -10.964 0.832 -2.728 1.00 95.00 90 PHE A CA 1
ATOM 734 C C . PHE A 1 90 ? -10.384 1.180 -4.101 1.00 95.00 90 PHE A C 1
ATOM 736 O O . PHE A 1 90 ? -9.709 2.193 -4.259 1.00 95.00 90 PHE A O 1
ATOM 743 N N . SER A 1 91 ? -10.581 0.316 -5.102 1.00 90.06 91 SER A N 1
ATOM 744 C CA . SER A 1 91 ? -10.002 0.552 -6.429 1.00 90.06 91 SER A CA 1
ATOM 745 C C . SER A 1 91 ? -10.871 1.484 -7.287 1.00 90.06 91 SER A C 1
ATOM 747 O O . SER A 1 91 ? -12.069 1.241 -7.401 1.00 90.06 91 SER A O 1
ATOM 749 N N . PRO A 1 92 ? -10.293 2.510 -7.942 1.00 86.75 92 PRO A N 1
ATOM 750 C CA . PRO A 1 92 ? -11.017 3.365 -8.884 1.00 86.75 92 PRO A CA 1
ATOM 751 C C . PRO A 1 92 ? -11.062 2.793 -10.314 1.00 86.75 92 PRO A C 1
ATOM 753 O O . PRO A 1 92 ? -11.736 3.356 -11.165 1.00 86.75 92 PRO A O 1
ATOM 756 N N . ALA A 1 93 ? -10.329 1.708 -10.597 1.00 83.75 93 ALA A N 1
ATOM 757 C CA . ALA A 1 93 ? -10.079 1.200 -11.950 1.00 83.75 93 ALA A CA 1
ATOM 758 C C . ALA A 1 93 ? -10.347 -0.313 -12.041 1.00 83.75 93 ALA A C 1
ATOM 760 O O . ALA A 1 93 ? -9.471 -1.106 -12.391 1.00 83.75 93 ALA A O 1
ATOM 761 N N . TRP A 1 94 ? -11.553 -0.731 -11.647 1.00 81.75 94 TRP A N 1
ATOM 762 C CA . TRP A 1 94 ? -11.952 -2.144 -11.660 1.00 81.75 94 TRP A CA 1
ATOM 763 C C . TRP A 1 94 ? -11.950 -2.754 -13.063 1.00 81.75 94 TRP A C 1
ATOM 765 O O . TRP A 1 94 ? -11.644 -3.933 -13.218 1.00 81.75 94 TRP A O 1
ATOM 775 N N . ASP A 1 95 ? -12.239 -1.946 -14.079 1.00 84.44 95 ASP A N 1
ATOM 776 C CA . ASP A 1 95 ? -12.177 -2.315 -15.492 1.00 84.44 95 ASP A CA 1
ATOM 777 C C . ASP A 1 95 ? -10.777 -2.796 -15.899 1.00 84.44 95 ASP A C 1
ATOM 779 O O . ASP A 1 95 ? -10.639 -3.749 -16.660 1.00 84.44 95 ASP A O 1
ATOM 783 N N . GLN A 1 96 ? -9.722 -2.208 -15.331 1.00 86.25 96 GLN A N 1
ATOM 784 C CA . GLN A 1 96 ? -8.347 -2.602 -15.635 1.00 86.25 96 GLN A CA 1
ATOM 785 C C . GLN A 1 96 ? -8.023 -4.026 -15.163 1.00 86.25 96 GLN A C 1
ATOM 787 O O . GLN A 1 96 ? -7.207 -4.696 -15.795 1.00 86.25 96 GLN A O 1
ATOM 792 N N . LEU A 1 97 ? -8.699 -4.525 -14.121 1.00 84.31 97 LEU A N 1
ATOM 793 C CA . LEU A 1 97 ? -8.575 -5.925 -13.694 1.00 84.31 97 LEU A CA 1
ATOM 794 C C . LEU A 1 97 ? -9.234 -6.912 -14.669 1.00 84.31 97 LEU A C 1
ATOM 796 O O . LEU A 1 97 ? -9.005 -8.110 -14.549 1.00 84.31 97 LEU A O 1
ATOM 800 N N . ALA A 1 98 ? -10.051 -6.441 -15.617 1.00 86.69 98 ALA A N 1
ATOM 801 C CA . ALA A 1 98 ? -10.647 -7.289 -16.648 1.00 86.69 98 ALA A CA 1
ATOM 802 C C . ALA A 1 98 ? -9.749 -7.435 -17.889 1.00 86.69 98 ALA A C 1
ATOM 804 O O . ALA A 1 98 ? -9.837 -8.441 -18.590 1.00 86.69 98 ALA A O 1
ATOM 805 N N . TYR A 1 99 ? -8.885 -6.450 -18.165 1.00 91.31 99 TYR A N 1
ATOM 806 C CA . TYR A 1 99 ? -8.014 -6.450 -19.348 1.00 91.31 99 TYR A CA 1
ATOM 807 C C . TYR A 1 99 ? -6.694 -7.196 -19.143 1.00 91.31 99 TYR A C 1
ATOM 809 O O . TYR A 1 99 ? -6.124 -7.702 -20.107 1.00 91.31 99 TYR A O 1
ATOM 817 N N . PHE A 1 100 ? -6.206 -7.255 -17.905 1.00 93.44 100 PHE A N 1
ATOM 818 C CA . PHE A 1 100 ? -4.911 -7.835 -17.568 1.00 93.44 100 PHE A CA 1
ATOM 819 C C . PHE A 1 100 ? -5.069 -8.881 -16.473 1.00 93.44 100 PHE A C 1
ATOM 821 O O . PHE A 1 100 ? -5.849 -8.716 -15.538 1.00 93.44 100 PHE A O 1
ATOM 828 N N . ARG A 1 101 ? -4.273 -9.945 -16.551 1.00 94.50 101 ARG A N 1
ATOM 829 C CA . ARG A 1 101 ? -4.224 -11.021 -15.556 1.00 94.50 101 ARG A CA 1
ATOM 830 C C . ARG A 1 101 ? -3.808 -10.495 -14.192 1.00 94.50 101 ARG A C 1
ATOM 832 O O . ARG A 1 101 ? -4.285 -10.980 -13.167 1.00 94.50 101 ARG A O 1
ATOM 839 N N . ASN A 1 102 ? -2.894 -9.528 -14.174 1.00 95.00 102 ASN A N 1
ATOM 840 C CA . ASN A 1 102 ? -2.407 -8.901 -12.957 1.00 95.00 102 ASN A CA 1
ATOM 841 C C . ASN A 1 102 ? -1.804 -7.506 -13.210 1.00 95.00 102 ASN A C 1
ATOM 843 O O . ASN A 1 102 ? -1.487 -7.167 -14.355 1.00 95.00 102 ASN A O 1
ATOM 847 N N . PRO A 1 103 ? -1.596 -6.701 -12.149 1.00 93.56 103 PRO A N 1
ATOM 848 C CA . PRO A 1 103 ? -1.007 -5.369 -12.279 1.00 93.56 103 PRO A CA 1
ATOM 849 C C . PRO A 1 103 ? 0.408 -5.337 -12.881 1.00 93.56 103 PRO A C 1
ATOM 851 O O . PRO A 1 103 ? 0.793 -4.316 -13.443 1.00 93.56 103 PRO A O 1
ATOM 854 N N . PHE A 1 104 ? 1.185 -6.424 -12.805 1.00 95.50 104 PHE A N 1
ATOM 855 C CA . PHE A 1 104 ? 2.525 -6.482 -13.401 1.00 95.50 104 PHE A CA 1
ATOM 856 C C . PHE A 1 104 ? 2.477 -6.686 -14.917 1.00 95.50 104 PHE A C 1
ATOM 858 O O . PHE A 1 104 ? 3.278 -6.087 -15.625 1.00 95.50 104 PHE A O 1
ATOM 865 N N . GLU A 1 105 ? 1.521 -7.466 -15.432 1.00 96.06 105 GLU A N 1
ATOM 866 C CA . GLU A 1 105 ? 1.278 -7.573 -16.879 1.00 96.06 105 GLU A CA 1
ATOM 867 C C . GLU A 1 105 ? 0.842 -6.221 -17.461 1.00 96.06 105 GLU A C 1
ATOM 869 O O . GLU A 1 105 ? 1.367 -5.781 -18.483 1.00 96.06 105 GLU A O 1
ATOM 874 N N . GLN A 1 106 ? -0.061 -5.516 -16.774 1.00 94.25 106 GLN A N 1
ATOM 875 C CA . GLN A 1 106 ? -0.423 -4.149 -17.155 1.00 94.25 106 GLN A CA 1
ATOM 876 C C . GLN A 1 106 ? 0.788 -3.207 -17.088 1.00 94.25 106 GLN A C 1
ATOM 878 O O . GLN A 1 106 ? 0.990 -2.384 -17.982 1.00 94.25 106 GLN A O 1
ATOM 883 N N . GLY A 1 107 ? 1.588 -3.318 -16.025 1.00 92.94 107 GLY A N 1
ATOM 884 C CA . GLY A 1 107 ? 2.806 -2.541 -15.839 1.00 92.94 107 GLY A CA 1
ATOM 885 C C . GLY A 1 107 ? 3.798 -2.742 -16.981 1.00 92.94 107 GLY A C 1
ATOM 886 O O . GLY A 1 107 ? 4.287 -1.754 -17.508 1.00 92.94 107 GLY A O 1
ATOM 887 N N . GLU A 1 108 ? 4.014 -3.979 -17.432 1.00 94.44 108 GLU A N 1
ATOM 888 C CA . GLU A 1 108 ? 4.851 -4.301 -18.598 1.00 94.44 108 GLU A CA 1
ATOM 889 C C . GLU A 1 108 ? 4.325 -3.660 -19.885 1.00 94.44 108 GLU A C 1
ATOM 891 O O . GLU A 1 108 ? 5.093 -3.078 -20.648 1.00 94.44 108 GLU A O 1
ATOM 896 N N . PHE A 1 109 ? 3.007 -3.707 -20.110 1.00 93.06 109 PHE A N 1
ATOM 897 C CA . PHE A 1 109 ? 2.388 -3.075 -21.277 1.00 93.06 109 PHE A CA 1
ATOM 898 C C . PHE A 1 109 ? 2.624 -1.554 -21.318 1.00 93.06 109 PHE A C 1
ATOM 900 O O . PHE A 1 109 ? 2.748 -0.972 -22.395 1.00 93.06 109 PHE A O 1
ATOM 907 N N . ARG A 1 110 ? 2.681 -0.894 -20.154 1.00 90.25 110 ARG A N 1
ATOM 908 C CA . ARG A 1 110 ? 2.935 0.555 -20.041 1.00 90.25 110 ARG A CA 1
ATOM 909 C C . ARG A 1 110 ? 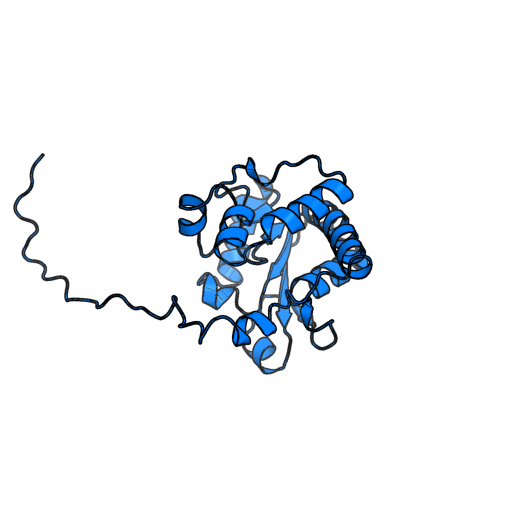4.422 0.906 -19.961 1.00 90.25 110 ARG A C 1
ATOM 911 O O . ARG A 1 110 ? 4.821 1.971 -20.427 1.00 90.25 110 ARG A O 1
ATOM 918 N N . HIS A 1 111 ? 5.215 0.032 -19.358 1.00 88.06 111 HIS A N 1
ATOM 919 C CA . HIS A 1 111 ? 6.616 0.230 -19.011 1.00 88.06 111 HIS A CA 1
ATOM 920 C C . HIS A 1 111 ? 7.391 -1.065 -19.305 1.00 88.06 111 HIS A C 1
ATOM 922 O O . HIS A 1 111 ? 7.561 -1.896 -18.407 1.00 88.06 111 HIS A O 1
ATOM 928 N N . PRO A 1 112 ? 7.856 -1.254 -20.554 1.00 91.88 112 PRO A N 1
ATOM 929 C CA . PRO A 1 112 ? 8.589 -2.455 -20.938 1.00 91.88 112 PRO A CA 1
ATOM 930 C C . PRO A 1 112 ? 9.787 -2.727 -20.019 1.00 91.88 112 PRO A C 1
ATOM 932 O O . PRO A 1 112 ? 10.572 -1.823 -19.727 1.00 91.88 112 PRO A O 1
ATOM 935 N N . GLY A 1 113 ? 9.928 -3.974 -19.572 1.00 90.44 113 GLY A N 1
ATOM 936 C CA . GLY A 1 113 ? 10.952 -4.420 -18.624 1.00 90.44 113 GLY A CA 1
ATOM 937 C C . GLY A 1 113 ? 10.512 -4.442 -17.155 1.00 90.44 113 GLY A C 1
ATOM 938 O O . GLY A 1 113 ? 11.201 -5.056 -16.333 1.00 90.44 113 GLY A O 1
ATOM 939 N N . LEU A 1 114 ? 9.365 -3.844 -16.808 1.00 92.88 114 LEU A N 1
ATOM 940 C CA . LEU A 1 114 ? 8.848 -3.821 -15.436 1.00 92.88 114 LEU A CA 1
ATOM 941 C C . LEU A 1 114 ? 8.578 -5.226 -14.897 1.00 92.88 114 LEU A C 1
ATOM 943 O O . LEU A 1 114 ? 8.910 -5.498 -13.741 1.00 92.88 114 LEU A O 1
ATOM 947 N N . LEU A 1 115 ? 8.001 -6.127 -15.697 1.00 95.25 115 LEU A N 1
ATOM 948 C CA . LEU A 1 115 ? 7.677 -7.480 -15.239 1.00 95.25 115 LEU A CA 1
ATOM 949 C C . LEU A 1 115 ? 8.946 -8.276 -14.932 1.00 95.25 115 LEU A C 1
ATOM 951 O O . LEU A 1 115 ? 9.017 -8.937 -13.897 1.00 95.25 115 LEU A O 1
ATOM 955 N N . ALA A 1 116 ? 9.954 -8.189 -15.802 1.00 94.62 116 ALA A N 1
ATOM 956 C CA . ALA A 1 116 ? 11.230 -8.872 -15.607 1.00 94.62 116 ALA A CA 1
ATOM 957 C C . ALA A 1 116 ? 11.958 -8.357 -14.355 1.00 94.62 116 ALA A C 1
ATOM 959 O O . ALA A 1 116 ? 12.423 -9.151 -13.536 1.00 94.62 116 ALA A O 1
ATOM 960 N N . LEU A 1 117 ? 11.997 -7.035 -14.168 1.00 94.31 117 LEU A N 1
ATOM 961 C CA . LEU A 1 117 ? 12.592 -6.417 -12.986 1.00 94.31 117 LEU A CA 1
ATOM 962 C C . LEU A 1 117 ? 11.835 -6.781 -11.701 1.00 94.31 117 LEU A C 1
ATOM 964 O O . LEU A 1 117 ? 12.445 -7.138 -10.694 1.00 94.31 117 LEU A O 1
ATOM 968 N N . SER A 1 118 ? 10.503 -6.751 -11.748 1.00 95.88 118 SER A N 1
ATOM 969 C CA . SER A 1 118 ? 9.662 -7.145 -10.616 1.00 95.88 118 SER A CA 1
ATOM 970 C C . SER A 1 118 ? 9.858 -8.620 -10.267 1.00 95.88 118 SER A C 1
ATOM 972 O O . SER A 1 118 ? 9.940 -8.953 -9.090 1.00 95.88 118 SER A O 1
ATOM 974 N N . GLN A 1 119 ? 9.998 -9.507 -11.260 1.00 97.38 119 GLN A N 1
ATOM 975 C CA . GLN A 1 119 ? 10.275 -10.925 -11.015 1.00 97.38 119 GLN A CA 1
ATOM 976 C C . GLN A 1 119 ? 11.635 -11.118 -10.334 1.00 97.38 119 GLN A C 1
ATOM 978 O O . GLN A 1 119 ? 11.710 -11.881 -9.376 1.00 97.38 119 GLN A O 1
ATOM 983 N N . LYS A 1 120 ? 12.673 -10.371 -10.745 1.00 96.00 120 LYS A N 1
ATOM 984 C CA . LYS A 1 120 ? 13.985 -10.398 -10.076 1.00 96.00 120 LYS A CA 1
ATOM 985 C C . LYS A 1 120 ? 13.856 -10.083 -8.582 1.00 96.00 120 LYS A C 1
ATOM 987 O O . LYS A 1 120 ? 14.400 -10.813 -7.759 1.00 96.00 120 LYS A O 1
ATOM 992 N N . PHE A 1 121 ? 13.096 -9.043 -8.235 1.00 96.31 121 PHE A N 1
ATOM 993 C CA . PHE A 1 121 ? 12.821 -8.716 -6.835 1.00 96.31 121 PHE A CA 1
ATOM 994 C C . PHE A 1 121 ? 12.073 -9.847 -6.109 1.00 96.31 121 PHE A C 1
ATOM 996 O O . PHE A 1 121 ? 12.450 -10.221 -5.003 1.00 96.31 121 PHE A O 1
ATOM 1003 N N . ILE A 1 122 ? 11.021 -10.403 -6.717 1.00 97.38 122 ILE A N 1
ATOM 1004 C CA . ILE A 1 122 ? 10.227 -11.493 -6.124 1.00 97.38 122 ILE A CA 1
ATOM 1005 C C . ILE A 1 122 ? 11.084 -12.731 -5.826 1.00 97.38 122 ILE A C 1
ATOM 1007 O O . ILE A 1 122 ? 10.902 -13.357 -4.774 1.00 97.38 122 ILE A O 1
ATOM 1011 N N . ASP A 1 123 ? 12.009 -13.065 -6.727 1.00 96.38 123 ASP A N 1
ATOM 1012 C CA . ASP A 1 123 ? 12.932 -14.190 -6.578 1.00 96.38 123 ASP A CA 1
ATOM 1013 C C . ASP A 1 123 ? 13.930 -13.931 -5.438 1.00 96.38 123 ASP A C 1
ATOM 1015 O O . ASP A 1 123 ? 14.090 -14.770 -4.552 1.00 96.38 123 ASP A O 1
ATOM 1019 N N . GLU A 1 124 ? 14.532 -12.739 -5.390 1.00 95.31 124 GLU A N 1
ATOM 1020 C CA . GLU A 1 124 ? 15.487 -12.344 -4.344 1.00 95.31 124 GLU A CA 1
ATOM 1021 C C . GLU A 1 124 ? 14.832 -12.245 -2.955 1.00 95.31 124 GLU A C 1
ATOM 1023 O O . GLU A 1 124 ? 15.380 -12.692 -1.944 1.00 95.31 124 GLU A O 1
ATOM 1028 N N . ALA A 1 125 ? 13.590 -11.760 -2.905 1.00 95.69 125 ALA A N 1
ATOM 1029 C CA . ALA A 1 125 ? 12.781 -11.724 -1.694 1.00 95.69 125 ALA A CA 1
ATOM 1030 C C . ALA A 1 125 ? 12.273 -13.115 -1.254 1.00 95.69 125 ALA A C 1
ATOM 1032 O O . ALA A 1 125 ? 11.653 -13.218 -0.191 1.00 95.69 125 ALA A O 1
ATOM 1033 N N . ASN A 1 126 ? 12.546 -14.177 -2.028 1.00 96.00 126 ASN A N 1
ATOM 1034 C CA . ASN A 1 126 ? 12.127 -15.562 -1.784 1.00 96.00 126 ASN A CA 1
ATOM 1035 C C . ASN A 1 126 ? 10.605 -15.715 -1.604 1.00 96.00 126 ASN A C 1
ATOM 1037 O O . ASN A 1 126 ? 10.128 -16.487 -0.767 1.00 96.00 126 ASN A O 1
ATOM 1041 N N . LEU A 1 127 ? 9.820 -14.962 -2.380 1.00 95.44 127 LEU A N 1
ATOM 1042 C CA . LEU A 1 127 ? 8.358 -14.963 -2.261 1.00 95.44 127 LEU A CA 1
ATOM 1043 C C . LEU A 1 127 ? 7.689 -16.122 -3.014 1.00 95.44 127 LEU A C 1
ATOM 1045 O O . LEU A 1 127 ? 6.512 -16.381 -2.780 1.00 95.44 127 LEU A O 1
ATOM 1049 N N . ASN A 1 128 ? 8.429 -16.854 -3.858 1.00 95.44 128 ASN A N 1
ATOM 1050 C CA . ASN A 1 128 ? 7.957 -18.034 -4.598 1.00 95.44 128 ASN A CA 1
ATOM 1051 C C . ASN A 1 128 ? 6.695 -17.772 -5.446 1.00 95.44 128 ASN A C 1
ATOM 1053 O O . ASN A 1 128 ? 5.793 -18.608 -5.517 1.00 95.44 128 ASN A O 1
ATOM 1057 N N . ILE A 1 129 ? 6.620 -16.604 -6.093 1.00 96.69 129 ILE A N 1
ATOM 1058 C CA . ILE A 1 129 ? 5.501 -16.213 -6.961 1.00 96.69 129 ILE A CA 1
ATOM 1059 C C . ILE A 1 129 ? 6.005 -16.075 -8.396 1.00 96.69 129 ILE A C 1
ATOM 1061 O O . ILE A 1 129 ? 6.985 -15.388 -8.663 1.00 96.69 129 ILE A O 1
ATOM 1065 N N . ASN A 1 130 ? 5.293 -16.683 -9.343 1.00 97.75 130 ASN A N 1
ATOM 1066 C CA . ASN A 1 130 ? 5.518 -16.450 -10.765 1.00 97.75 130 ASN A CA 1
ATOM 1067 C C . ASN A 1 130 ? 4.587 -15.328 -11.244 1.00 97.75 130 ASN A C 1
ATOM 1069 O O . ASN A 1 130 ? 3.400 -15.568 -11.470 1.00 97.75 130 ASN A O 1
ATOM 1073 N N . LEU A 1 131 ? 5.115 -14.111 -11.402 1.00 97.44 131 LEU A N 1
ATOM 1074 C CA . LEU A 1 131 ? 4.320 -12.932 -11.765 1.00 97.44 131 LEU A CA 1
ATOM 1075 C C . LEU A 1 131 ? 3.693 -13.046 -13.158 1.00 97.44 131 LEU A C 1
ATOM 1077 O O . LEU A 1 131 ? 2.578 -12.579 -13.371 1.00 97.44 131 LEU A O 1
ATOM 1081 N N . LYS A 1 132 ? 4.369 -13.711 -14.101 1.00 96.56 132 LYS A N 1
ATOM 1082 C CA . LYS A 1 132 ? 3.858 -13.914 -15.466 1.00 96.56 132 LYS A CA 1
ATOM 1083 C C . LYS A 1 132 ? 2.579 -14.760 -15.489 1.00 96.56 132 LYS A C 1
ATOM 1085 O O . LYS A 1 132 ? 1.713 -14.547 -16.336 1.00 96.56 132 LYS A O 1
ATOM 1090 N N . ASN A 1 133 ? 2.471 -15.714 -14.565 1.00 96.56 133 ASN A N 1
ATOM 1091 C CA . ASN A 1 133 ? 1.343 -16.642 -14.472 1.00 96.56 133 ASN A CA 1
ATOM 1092 C C . ASN A 1 133 ? 0.365 -16.294 -13.338 1.00 96.56 133 ASN A C 1
ATOM 1094 O O . ASN A 1 133 ? -0.624 -17.002 -13.152 1.00 96.56 133 ASN A O 1
ATOM 1098 N N . LEU A 1 134 ? 0.627 -15.229 -12.576 1.00 97.00 134 LEU A N 1
ATOM 1099 C CA . LEU A 1 134 ? -0.245 -14.783 -11.497 1.00 97.00 134 LEU A CA 1
ATOM 1100 C C . LEU A 1 134 ? -1.575 -14.282 -12.072 1.00 97.00 134 LEU A C 1
ATOM 1102 O O . LEU A 1 134 ? -1.593 -13.390 -12.919 1.00 97.00 134 LEU A O 1
ATOM 1106 N N . ILE A 1 135 ? -2.684 -14.821 -11.572 1.00 95.00 135 ILE A N 1
ATOM 1107 C CA . ILE A 1 135 ? -4.028 -14.327 -11.871 1.00 95.00 135 ILE A CA 1
ATOM 1108 C C . ILE A 1 135 ? -4.547 -13.589 -10.641 1.00 95.00 135 ILE A C 1
ATOM 1110 O O . ILE A 1 135 ? -4.557 -14.132 -9.537 1.00 95.00 135 ILE A O 1
ATOM 1114 N N . THR A 1 136 ? -4.979 -12.349 -10.836 1.00 94.12 136 THR A N 1
ATOM 1115 C CA . THR A 1 136 ? -5.595 -11.513 -9.804 1.00 94.12 136 THR A CA 1
ATOM 1116 C C . THR A 1 136 ? -7.040 -11.194 -10.161 1.00 94.12 136 THR A C 1
ATOM 1118 O O . THR A 1 136 ? -7.479 -11.386 -11.290 1.00 94.12 136 THR A O 1
ATOM 1121 N N . HIS A 1 137 ? -7.795 -10.734 -9.173 1.00 92.19 137 HIS A N 1
ATOM 1122 C CA . HIS A 1 137 ? -9.179 -10.301 -9.322 1.00 92.19 137 HIS A CA 1
ATOM 1123 C C . HIS A 1 137 ? -9.493 -9.251 -8.255 1.00 92.19 137 HIS A C 1
ATOM 1125 O O . HIS A 1 137 ? -8.623 -8.839 -7.484 1.00 92.19 137 HIS A O 1
ATOM 1131 N N . SER A 1 138 ? -10.750 -8.823 -8.179 1.00 90.88 138 SER A N 1
ATOM 1132 C CA . SER A 1 138 ? -11.161 -7.681 -7.361 1.00 90.88 138 SER A CA 1
ATOM 1133 C C . SER A 1 138 ? -10.915 -7.808 -5.852 1.00 90.88 138 SER A C 1
ATOM 1135 O O . SER A 1 138 ? -10.941 -6.804 -5.146 1.00 90.88 138 SER A O 1
ATOM 1137 N N . SER A 1 139 ? -10.650 -9.011 -5.338 1.00 91.19 139 SER A N 1
ATOM 1138 C CA . SER A 1 139 ? -10.303 -9.220 -3.927 1.00 91.19 139 SER A CA 1
ATOM 1139 C C . SER A 1 139 ? -8.814 -9.467 -3.673 1.00 91.19 139 SER A C 1
ATOM 1141 O O . SER A 1 139 ? -8.419 -9.610 -2.518 1.00 91.19 139 SER A O 1
ATOM 1143 N N . THR A 1 140 ? -7.979 -9.494 -4.716 1.00 92.06 140 THR A N 1
ATOM 1144 C CA . THR A 1 140 ? -6.525 -9.711 -4.602 1.00 92.06 140 THR A CA 1
ATOM 1145 C C . THR A 1 140 ? -5.678 -8.600 -5.215 1.00 92.06 140 THR A C 1
ATOM 1147 O O . THR A 1 140 ? -4.476 -8.560 -4.960 1.00 92.06 140 THR A O 1
ATOM 1150 N N . ALA A 1 141 ? -6.280 -7.672 -5.963 1.00 92.56 141 ALA A N 1
ATOM 1151 C CA . ALA A 1 141 ? -5.592 -6.530 -6.551 1.00 92.56 141 ALA A CA 1
ATOM 1152 C C . ALA A 1 141 ? -6.343 -5.214 -6.319 1.00 92.56 141 ALA A C 1
ATOM 1154 O O . ALA A 1 141 ? -7.571 -5.158 -6.270 1.00 92.56 141 ALA A O 1
ATOM 1155 N N . VAL A 1 142 ? -5.566 -4.140 -6.199 1.00 93.88 142 VAL A N 1
ATOM 1156 C CA . VAL A 1 142 ? -6.044 -2.765 -6.086 1.00 93.88 142 VAL A CA 1
ATOM 1157 C C . VAL A 1 142 ? -5.032 -1.838 -6.745 1.00 93.88 142 VAL A C 1
ATOM 1159 O O . VAL A 1 142 ? -3.825 -2.070 -6.686 1.00 93.88 142 VAL A O 1
ATOM 1162 N N . PHE A 1 143 ? -5.529 -0.776 -7.367 1.00 91.06 143 PHE A N 1
ATOM 1163 C CA . PHE A 1 143 ? -4.697 0.277 -7.937 1.00 91.06 143 PHE A CA 1
ATOM 1164 C C . PHE A 1 143 ? -4.521 1.441 -6.964 1.00 91.06 143 PHE A C 1
ATOM 1166 O O . PHE A 1 143 ? -5.493 1.914 -6.376 1.00 91.06 143 PHE A O 1
ATOM 1173 N N . SER A 1 144 ? -3.297 1.977 -6.896 1.00 92.50 144 SER A N 1
ATOM 1174 C CA . SER A 1 144 ? -2.851 2.960 -5.888 1.00 92.50 144 SER A CA 1
ATOM 1175 C C . SER A 1 144 ? -2.796 2.377 -4.462 1.00 92.50 144 SER A C 1
ATOM 1177 O O . SER A 1 144 ? -3.139 1.223 -4.222 1.00 92.50 144 SER A O 1
ATOM 1179 N N . ASN A 1 145 ? -2.371 3.181 -3.487 1.00 95.00 145 ASN A N 1
ATOM 1180 C CA . ASN A 1 145 ? -2.297 2.838 -2.061 1.00 95.00 145 ASN A CA 1
ATOM 1181 C C . ASN A 1 145 ? -3.671 2.847 -1.355 1.00 95.00 145 ASN A C 1
ATOM 1183 O O . ASN A 1 145 ? -3.791 3.266 -0.207 1.00 95.00 145 ASN A O 1
ATOM 1187 N N . PHE A 1 146 ? -4.739 2.421 -2.033 1.00 96.62 146 PHE A N 1
ATOM 1188 C CA . PHE A 1 146 ? -6.120 2.526 -1.539 1.00 96.62 146 PHE A CA 1
ATOM 1189 C C . PHE A 1 146 ? -6.541 1.273 -0.774 1.00 96.62 146 PHE A C 1
ATOM 1191 O O . PHE A 1 146 ? -7.506 0.582 -1.108 1.00 96.62 146 PHE A O 1
ATOM 1198 N N . ILE A 1 147 ? -5.745 0.988 0.254 1.00 97.81 147 ILE A N 1
ATOM 1199 C CA . ILE A 1 147 ? -5.837 -0.190 1.107 1.00 97.81 147 ILE A CA 1
ATOM 1200 C C . ILE A 1 147 ? -6.049 0.277 2.533 1.00 97.81 147 ILE A C 1
ATOM 1202 O O . ILE A 1 147 ? -5.328 1.144 3.029 1.00 97.81 147 ILE A O 1
ATOM 1206 N N . ILE A 1 148 ? -7.014 -0.338 3.204 1.00 98.31 148 ILE A N 1
ATOM 1207 C CA . ILE A 1 148 ? -7.215 -0.168 4.638 1.00 98.31 148 ILE A CA 1
ATOM 1208 C C . ILE A 1 148 ? -7.292 -1.559 5.235 1.00 98.31 148 ILE A C 1
ATOM 1210 O O . ILE A 1 148 ? -8.042 -2.401 4.750 1.00 98.31 148 ILE A O 1
ATOM 1214 N N . ALA A 1 149 ? -6.476 -1.839 6.239 1.00 98.44 149 ALA A N 1
ATOM 1215 C CA . ALA A 1 149 ? -6.283 -3.199 6.712 1.00 98.44 149 ALA A CA 1
ATOM 1216 C C . ALA A 1 149 ? -5.894 -3.268 8.185 1.00 98.44 149 ALA A C 1
ATOM 1218 O O . ALA A 1 149 ? -5.411 -2.301 8.776 1.00 98.44 149 ALA A O 1
ATOM 1219 N N . LYS A 1 150 ? -6.080 -4.451 8.769 1.00 98.25 150 LYS A N 1
ATOM 1220 C CA . LYS A 1 150 ? -5.632 -4.771 10.126 1.00 98.25 150 LYS A CA 1
ATOM 1221 C C . LYS A 1 150 ? -4.103 -4.925 10.196 1.00 98.25 150 LYS A C 1
ATOM 1223 O O . LYS A 1 150 ? -3.471 -5.221 9.176 1.00 98.25 150 LYS A O 1
ATOM 1228 N N . PRO A 1 151 ? -3.490 -4.813 11.392 1.00 98.12 151 PRO A N 1
ATOM 1229 C CA . PRO A 1 151 ? -2.038 -4.888 11.568 1.00 98.12 151 PRO A CA 1
ATOM 1230 C C . PRO A 1 151 ? -1.364 -6.111 10.937 1.00 98.12 151 PRO A C 1
ATOM 1232 O O . PRO A 1 151 ? -0.227 -6.021 10.487 1.00 98.12 151 PRO A O 1
ATOM 1235 N N . THR A 1 152 ? -2.043 -7.260 10.870 1.00 97.38 152 THR A N 1
ATOM 1236 C CA . THR A 1 152 ? -1.490 -8.488 10.274 1.00 97.38 152 THR A CA 1
ATOM 1237 C C . THR A 1 152 ? -1.137 -8.327 8.796 1.00 97.38 152 THR A C 1
ATOM 1239 O O . THR A 1 152 ? -0.139 -8.892 8.348 1.00 97.38 152 THR A O 1
ATOM 1242 N N . TYR A 1 153 ? -1.914 -7.542 8.046 1.00 97.88 153 TYR A N 1
ATOM 1243 C CA . TYR A 1 153 ? -1.600 -7.186 6.665 1.00 97.88 153 TYR A CA 1
ATOM 1244 C C . TYR A 1 153 ? -0.386 -6.258 6.614 1.00 97.88 153 TYR A C 1
ATOM 1246 O O . TYR A 1 153 ? 0.593 -6.565 5.939 1.00 97.88 153 TYR A O 1
ATOM 1254 N N . TRP A 1 154 ? -0.413 -5.163 7.377 1.00 98.50 154 TRP A N 1
ATOM 1255 C CA . TRP A 1 154 ? 0.638 -4.146 7.331 1.00 98.50 154 TRP A CA 1
ATOM 1256 C C . TRP A 1 154 ? 1.996 -4.653 7.806 1.00 98.50 154 TRP A C 1
ATOM 1258 O O . TRP A 1 154 ? 3.009 -4.271 7.236 1.00 98.50 154 TRP A O 1
ATOM 1268 N N . LYS A 1 155 ? 2.038 -5.578 8.770 1.00 98.19 155 LYS A N 1
ATOM 1269 C CA . LYS A 1 155 ? 3.282 -6.247 9.187 1.00 98.19 155 LYS A CA 1
ATOM 1270 C C . LYS A 1 155 ? 3.892 -7.078 8.050 1.00 98.19 155 LYS A C 1
ATOM 1272 O O . LYS A 1 155 ? 5.104 -7.051 7.851 1.00 98.19 155 LYS A O 1
ATOM 1277 N N . LYS A 1 156 ? 3.065 -7.788 7.271 1.00 97.75 156 LYS A N 1
ATOM 1278 C CA . LYS A 1 156 ? 3.524 -8.531 6.082 1.00 97.75 156 LYS A CA 1
ATOM 1279 C C . LYS A 1 156 ? 3.955 -7.585 4.964 1.00 97.75 156 LYS A C 1
ATOM 1281 O O . LYS A 1 156 ? 5.012 -7.794 4.378 1.00 97.75 156 LYS A O 1
ATOM 1286 N N . TRP A 1 157 ? 3.165 -6.541 4.710 1.00 98.06 157 TRP A N 1
ATOM 1287 C CA . TRP A 1 157 ? 3.498 -5.503 3.739 1.00 98.06 157 TRP A CA 1
ATOM 1288 C C . TRP A 1 157 ? 4.834 -4.843 4.085 1.00 98.06 157 TRP A C 1
ATOM 1290 O O . TRP A 1 157 ? 5.699 -4.768 3.224 1.00 98.06 157 TRP A O 1
ATOM 1300 N N . LEU A 1 158 ? 5.047 -4.459 5.350 1.00 98.50 158 LEU A N 1
ATOM 1301 C CA . LEU A 1 158 ? 6.279 -3.820 5.810 1.00 98.50 158 LEU A CA 1
ATOM 1302 C C . LEU A 1 158 ? 7.494 -4.717 5.587 1.00 98.50 158 LEU A C 1
ATOM 1304 O O . LEU A 1 158 ? 8.522 -4.231 5.131 1.00 98.50 158 LEU A O 1
ATOM 1308 N N . LYS A 1 159 ? 7.378 -6.020 5.868 1.00 98.06 159 LYS A N 1
ATOM 1309 C CA . LYS A 1 159 ? 8.467 -6.970 5.611 1.00 98.06 159 LYS A CA 1
ATOM 1310 C C . LYS A 1 159 ? 8.898 -6.933 4.140 1.00 98.06 159 LYS A C 1
ATOM 1312 O O . LYS A 1 159 ? 10.082 -6.773 3.866 1.00 98.06 159 LYS A O 1
ATOM 1317 N N . ILE A 1 160 ? 7.938 -7.021 3.219 1.00 98.06 160 ILE A N 1
ATOM 1318 C CA . ILE A 1 160 ? 8.202 -6.984 1.772 1.00 98.06 160 ILE A CA 1
ATOM 1319 C C . ILE A 1 160 ? 8.714 -5.600 1.350 1.00 98.06 160 ILE A C 1
ATOM 1321 O O . ILE A 1 160 ? 9.640 -5.506 0.554 1.00 98.06 160 ILE A O 1
ATOM 1325 N N . ALA A 1 161 ? 8.151 -4.525 1.904 1.00 97.62 161 ALA A N 1
ATOM 1326 C CA . ALA A 1 161 ? 8.560 -3.155 1.619 1.00 97.62 161 ALA A CA 1
ATOM 1327 C C . ALA A 1 161 ? 10.010 -2.885 2.043 1.00 97.62 161 ALA A C 1
ATOM 1329 O O . ALA A 1 161 ? 10.756 -2.280 1.282 1.00 97.62 161 ALA A O 1
ATOM 1330 N N . CYS A 1 162 ? 10.443 -3.367 3.211 1.00 97.06 162 CYS A N 1
ATOM 1331 C CA . CYS A 1 162 ? 11.841 -3.262 3.628 1.00 97.06 162 CYS A CA 1
ATOM 1332 C C . CYS A 1 162 ? 12.775 -3.987 2.651 1.00 97.06 162 CYS A C 1
ATOM 1334 O O . CYS A 1 162 ? 13.741 -3.379 2.202 1.00 97.06 162 CYS A O 1
ATOM 1336 N N . GLN A 1 163 ? 12.441 -5.222 2.256 1.00 96.81 163 GLN A N 1
ATOM 1337 C CA . GLN A 1 163 ? 13.220 -5.971 1.261 1.00 96.81 163 GLN A CA 1
ATOM 1338 C C . GLN A 1 163 ? 13.266 -5.240 -0.088 1.00 96.81 163 GLN A C 1
ATOM 1340 O O . GLN A 1 163 ? 14.311 -5.178 -0.722 1.00 96.81 163 GLN A O 1
ATOM 1345 N N . PHE A 1 164 ? 12.145 -4.661 -0.527 1.00 96.06 164 PHE A N 1
ATOM 1346 C CA . PHE A 1 164 ? 12.084 -3.891 -1.772 1.00 96.06 164 PHE A CA 1
ATOM 1347 C C . PHE A 1 164 ? 12.939 -2.625 -1.706 1.00 96.06 164 PHE A C 1
ATOM 1349 O O . PHE A 1 164 ? 13.639 -2.289 -2.661 1.00 96.06 164 PHE A O 1
ATOM 1356 N N . TYR A 1 165 ? 12.898 -1.932 -0.568 1.00 93.94 165 TYR A N 1
ATOM 1357 C CA . TYR A 1 165 ? 13.722 -0.758 -0.334 1.00 93.94 165 TYR A CA 1
ATOM 1358 C C . TYR A 1 165 ? 15.207 -1.119 -0.405 1.00 93.94 165 TYR A C 1
ATOM 1360 O O . TYR A 1 165 ? 15.929 -0.505 -1.178 1.00 93.94 165 TYR A O 1
ATOM 1368 N N . GLU A 1 166 ? 15.651 -2.156 0.303 1.00 93.12 166 GLU A N 1
ATOM 1369 C CA . GLU A 1 166 ? 17.038 -2.647 0.257 1.00 93.12 166 GLU A CA 1
ATOM 1370 C C . GLU A 1 166 ? 17.455 -3.055 -1.165 1.00 93.12 166 GLU A C 1
ATOM 1372 O O . GLU A 1 166 ? 18.427 -2.516 -1.696 1.00 93.12 166 GLU A O 1
ATOM 1377 N N . PHE A 1 167 ? 16.645 -3.878 -1.841 1.00 92.69 167 PHE A N 1
ATOM 1378 C CA . PHE A 1 167 ? 16.863 -4.294 -3.231 1.00 92.69 167 PHE A CA 1
ATOM 1379 C C . PHE A 1 167 ? 17.093 -3.105 -4.172 1.00 92.69 167 PHE A C 1
ATOM 1381 O O . PHE A 1 167 ? 17.990 -3.135 -5.015 1.00 92.69 167 PHE A O 1
ATOM 1388 N N . SER A 1 168 ? 16.307 -2.035 -4.021 1.00 90.12 168 SER A N 1
ATOM 1389 C CA . SER A 1 168 ? 16.428 -0.833 -4.852 1.00 90.12 168 SER A CA 1
ATOM 1390 C C . SER A 1 168 ? 17.696 -0.009 -4.602 1.00 90.12 168 SER A C 1
ATOM 1392 O O . SER A 1 168 ? 18.102 0.742 -5.482 1.00 90.12 168 SER A O 1
ATOM 1394 N N . GLN A 1 169 ? 18.302 -0.114 -3.414 1.00 85.44 169 GLN A N 1
ATOM 1395 C CA . GLN A 1 169 ? 19.542 0.597 -3.086 1.00 85.44 169 GLN A CA 1
ATOM 1396 C C . GLN A 1 169 ? 20.772 -0.170 -3.578 1.00 85.44 169 GLN A C 1
ATOM 1398 O O . GLN A 1 169 ? 21.746 0.434 -4.019 1.00 85.44 169 GLN A O 1
ATOM 1403 N N . GLU A 1 170 ? 20.731 -1.501 -3.503 1.00 83.75 170 GLU A N 1
ATOM 1404 C CA . GLU A 1 170 ? 21.850 -2.374 -3.876 1.00 83.75 170 GLU A CA 1
ATOM 1405 C C . GLU A 1 170 ? 21.969 -2.581 -5.387 1.00 83.75 170 GLU A C 1
ATOM 1407 O O . GLU A 1 170 ? 23.035 -2.922 -5.904 1.00 83.75 170 GLU A O 1
ATOM 1412 N N . ASN A 1 171 ? 20.879 -2.351 -6.115 1.00 75.50 171 ASN A N 1
ATOM 1413 C CA . ASN A 1 171 ? 20.834 -2.516 -7.552 1.00 75.50 171 ASN A CA 1
ATOM 1414 C C . ASN A 1 171 ? 20.667 -1.157 -8.237 1.00 75.50 171 ASN A C 1
ATOM 1416 O O . ASN A 1 171 ? 19.610 -0.533 -8.182 1.00 75.50 171 ASN A O 1
ATOM 1420 N N . VAL A 1 172 ? 21.696 -0.733 -8.971 1.00 64.94 172 VAL A N 1
ATOM 1421 C CA . VAL A 1 172 ? 21.573 0.388 -9.908 1.00 64.94 172 VAL A CA 1
ATOM 1422 C C . VAL A 1 172 ? 20.901 -0.131 -11.173 1.00 64.94 172 VAL A C 1
ATOM 1424 O O . VAL A 1 172 ? 21.535 -0.738 -12.038 1.00 64.94 172 VAL A O 1
ATOM 1427 N N . PHE A 1 173 ? 19.596 0.076 -11.276 1.00 65.31 173 PHE A N 1
ATOM 1428 C CA . PHE A 1 173 ? 18.882 -0.126 -12.530 1.00 65.31 173 PHE A CA 1
ATOM 1429 C C . PHE A 1 173 ? 19.196 1.067 -13.441 1.00 65.31 173 PHE A C 1
ATOM 1431 O O . PHE A 1 173 ? 19.132 2.213 -12.999 1.00 65.31 173 PHE A O 1
ATOM 1438 N N . GLY A 1 174 ? 19.606 0.813 -14.692 1.00 54.34 174 GLY A N 1
ATOM 1439 C CA . GLY A 1 174 ? 19.816 1.882 -15.680 1.00 54.34 174 GLY A CA 1
ATOM 1440 C C . GLY A 1 174 ? 18.568 2.763 -15.828 1.00 54.34 174 GLY A C 1
ATOM 1441 O O . GLY A 1 174 ? 17.503 2.355 -15.390 1.00 54.34 174 GLY A O 1
ATOM 1442 N N . GLU A 1 175 ? 18.698 3.955 -16.423 1.00 49.00 175 GLU A N 1
ATOM 1443 C CA . GLU A 1 175 ? 17.671 5.017 -16.515 1.00 49.00 175 GLU A CA 1
ATOM 1444 C C . GLU A 1 175 ? 16.224 4.517 -16.766 1.00 49.00 175 GLU A C 1
ATOM 1446 O O . GLU A 1 175 ? 15.729 4.493 -17.892 1.00 49.00 175 GLU A O 1
ATOM 1451 N N . THR A 1 176 ? 15.517 4.136 -15.701 1.00 47.84 176 THR A N 1
ATOM 1452 C CA . THR A 1 176 ? 14.082 3.805 -15.700 1.00 47.84 176 THR A CA 1
ATOM 1453 C C . THR A 1 176 ? 13.308 4.759 -14.797 1.00 47.84 176 THR A C 1
ATOM 1455 O O . THR A 1 176 ? 12.233 4.419 -14.301 1.00 47.84 176 THR A O 1
ATOM 1458 N N . SER A 1 177 ? 13.856 5.952 -14.541 1.00 43.88 177 SER A N 1
ATOM 1459 C CA . SER A 1 177 ? 13.185 6.940 -13.709 1.00 43.88 177 SER A CA 1
ATOM 1460 C C . SER A 1 177 ? 11.839 7.302 -14.351 1.00 43.88 177 SER A C 1
ATOM 1462 O O . SER A 1 177 ? 11.730 7.586 -15.547 1.00 43.88 177 SER A O 1
ATOM 1464 N N . TYR A 1 178 ? 10.784 7.302 -13.540 1.00 44.50 178 TYR A N 1
ATOM 1465 C CA . TYR A 1 178 ? 9.468 7.822 -13.916 1.00 44.50 178 TYR A CA 1
ATOM 1466 C C . TYR A 1 178 ? 9.567 9.264 -14.464 1.00 44.50 178 TYR A C 1
ATOM 1468 O O . TYR A 1 178 ? 8.749 9.678 -15.288 1.00 44.50 178 TYR A O 1
ATOM 1476 N N . LEU A 1 179 ? 10.612 10.005 -14.073 1.00 39.06 179 LEU A N 1
ATOM 1477 C CA . LEU A 1 179 ? 10.923 11.353 -14.542 1.00 39.06 179 LEU A CA 1
ATOM 1478 C C . LEU A 1 179 ? 11.393 11.394 -16.009 1.00 39.06 179 LEU A C 1
ATOM 1480 O O . LEU A 1 179 ? 10.987 12.307 -16.726 1.00 39.06 179 LEU A O 1
ATOM 1484 N N . ASP A 1 180 ? 12.129 10.394 -16.502 1.00 43.19 180 ASP A N 1
ATOM 1485 C CA . ASP A 1 180 ? 12.606 10.363 -17.897 1.00 43.19 180 ASP A CA 1
ATOM 1486 C C . ASP A 1 180 ? 11.575 9.835 -18.893 1.00 43.19 180 ASP A C 1
ATOM 1488 O O . ASP A 1 180 ? 11.662 10.114 -20.092 1.00 43.19 180 ASP A O 1
ATOM 1492 N N . SER A 1 181 ? 10.538 9.136 -18.420 1.00 41.06 181 SER A N 1
ATOM 1493 C CA . SER A 1 181 ? 9.412 8.750 -19.280 1.00 41.06 181 SER A CA 1
ATOM 1494 C C . SER A 1 181 ? 8.721 9.967 -19.913 1.00 41.06 181 SER A C 1
ATOM 1496 O O . SER A 1 181 ? 8.258 9.874 -21.048 1.00 41.06 181 SER A O 1
ATOM 1498 N N . LYS A 1 182 ? 8.764 11.139 -19.254 1.00 41.19 182 LYS A N 1
ATOM 1499 C CA . LYS A 1 182 ? 8.301 12.418 -19.822 1.00 41.19 182 LYS A CA 1
ATOM 1500 C C . LYS A 1 182 ? 9.146 12.918 -20.999 1.00 41.19 182 LYS A C 1
ATOM 1502 O O . LYS A 1 182 ? 8.655 13.731 -21.774 1.00 41.19 182 LYS A O 1
ATOM 1507 N N . ASN A 1 183 ? 10.392 12.459 -21.127 1.00 35.72 183 ASN A N 1
ATOM 1508 C CA . ASN A 1 183 ? 11.300 12.867 -22.199 1.00 35.72 183 ASN A CA 1
ATOM 1509 C C . ASN A 1 183 ? 11.264 11.915 -23.407 1.00 35.72 183 ASN A C 1
ATOM 1511 O O . ASN A 1 183 ? 11.660 12.318 -24.498 1.00 35.72 183 ASN A O 1
ATOM 1515 N N . LYS A 1 184 ? 10.791 10.667 -23.245 1.00 36.12 184 LYS A N 1
ATOM 1516 C CA . LYS A 1 184 ? 10.734 9.667 -24.337 1.00 36.12 184 LYS A CA 1
ATOM 1517 C C . LYS A 1 184 ? 9.330 9.361 -24.846 1.00 36.12 184 LYS A C 1
ATOM 1519 O O . LYS A 1 184 ? 9.181 8.967 -26.000 1.00 36.12 184 LYS A O 1
ATOM 1524 N N . LEU A 1 185 ? 8.304 9.554 -24.027 1.00 38.94 185 LEU A N 1
ATOM 1525 C CA . LEU A 1 185 ? 6.917 9.481 -24.459 1.00 38.94 185 LEU A CA 1
ATOM 1526 C C . LEU A 1 185 ? 6.413 10.921 -24.489 1.00 38.94 185 LEU A C 1
ATOM 1528 O O . LEU A 1 185 ? 6.451 11.608 -23.470 1.00 38.94 185 LEU A O 1
ATOM 1532 N N . GLY A 1 186 ? 6.009 11.395 -25.672 1.00 32.97 186 GLY A N 1
ATOM 1533 C CA . GLY A 1 186 ? 5.379 12.707 -25.843 1.00 32.97 186 GLY A CA 1
ATOM 1534 C C . GLY A 1 186 ? 4.240 12.930 -24.836 1.00 32.97 186 GLY A C 1
ATOM 1535 O O . GLY A 1 186 ? 3.819 11.978 -24.176 1.00 32.97 186 GLY A O 1
ATOM 1536 N N . PRO A 1 187 ? 3.754 14.177 -24.685 1.00 30.64 187 PRO A N 1
ATOM 1537 C CA . PRO A 1 187 ? 2.909 14.576 -23.564 1.00 30.64 187 PRO A CA 1
ATOM 1538 C C . PRO A 1 187 ? 1.830 13.529 -23.296 1.00 30.64 187 PRO A C 1
ATOM 1540 O O . PRO A 1 187 ? 1.049 13.201 -24.188 1.00 30.64 187 PRO A O 1
ATOM 1543 N N . HIS A 1 188 ? 1.818 12.985 -22.075 1.00 40.28 188 HIS A N 1
ATOM 1544 C CA . HIS A 1 188 ? 0.712 12.171 -21.592 1.00 40.28 188 HIS A CA 1
ATOM 1545 C C . HIS A 1 188 ? -0.551 13.031 -21.678 1.00 40.28 188 HIS A C 1
ATOM 1547 O O . HIS A 1 188 ? -0.843 13.813 -20.772 1.00 40.28 188 HIS A O 1
ATOM 1553 N N . GLU A 1 189 ? -1.292 12.913 -22.780 1.00 34.22 189 GLU A N 1
ATOM 1554 C CA . GLU A 1 189 ? -2.679 13.338 -22.816 1.00 34.22 189 GLU A CA 1
ATOM 1555 C C . GLU A 1 189 ? -3.373 12.610 -21.668 1.00 34.22 189 GLU A C 1
ATOM 1557 O O . GLU A 1 189 ? -3.309 11.382 -21.546 1.00 34.22 189 GLU A O 1
ATOM 1562 N N . ASN A 1 190 ? -3.985 13.387 -20.779 1.00 34.16 190 ASN A N 1
ATOM 1563 C CA . ASN A 1 190 ? -4.836 12.873 -19.726 1.00 34.16 190 ASN A CA 1
ATOM 1564 C C . ASN A 1 190 ? -5.928 12.014 -20.379 1.00 34.16 190 ASN A C 1
ATOM 1566 O O . ASN A 1 190 ? -6.937 12.523 -20.851 1.00 34.16 190 ASN A O 1
ATOM 1570 N N . PHE A 1 191 ? -5.768 10.693 -20.379 1.00 35.59 191 PHE A N 1
ATOM 1571 C CA . PHE A 1 191 ? -6.829 9.793 -20.844 1.00 35.59 191 PHE A CA 1
ATOM 1572 C C . PHE A 1 191 ? -8.064 9.810 -19.924 1.00 35.59 191 PHE A C 1
ATOM 1574 O O . PHE A 1 191 ? -9.091 9.248 -20.278 1.00 35.59 191 PHE A O 1
ATOM 1581 N N . TYR A 1 192 ? -7.996 10.521 -18.792 1.00 32.62 192 TYR A N 1
ATOM 1582 C CA . TYR A 1 192 ? -9.148 10.855 -17.952 1.00 32.62 192 TYR A CA 1
ATOM 1583 C C . TYR A 1 192 ? -9.925 12.105 -18.409 1.00 32.62 192 TYR A C 1
ATOM 1585 O O . TYR A 1 192 ? -10.918 12.439 -17.776 1.00 32.62 192 TYR A O 1
ATOM 1593 N N . SER A 1 193 ? -9.517 12.798 -19.483 1.00 29.70 193 SER A N 1
ATOM 1594 C CA . SER A 1 193 ? -10.247 13.957 -20.029 1.00 29.70 193 SER A CA 1
ATOM 1595 C C . SER A 1 193 ? -10.818 13.741 -21.431 1.00 29.70 193 SER A C 1
ATOM 1597 O O . SER A 1 193 ? -11.231 14.704 -22.070 1.00 29.70 193 SER A O 1
ATOM 1599 N N . ARG A 1 194 ? -10.888 12.499 -21.927 1.00 29.45 194 ARG A N 1
ATOM 1600 C CA . ARG A 1 194 ? -11.830 12.194 -23.010 1.00 29.45 194 ARG A CA 1
ATOM 1601 C C . ARG A 1 194 ? -13.186 11.924 -22.377 1.00 29.45 194 ARG A C 1
ATOM 1603 O O . ARG A 1 194 ? -13.560 10.776 -22.161 1.00 29.45 194 ARG A O 1
ATOM 1610 N N . GLU A 1 195 ? -13.910 12.999 -22.076 1.00 32.69 195 GLU A N 1
ATOM 1611 C CA . GLU A 1 195 ? -15.363 12.926 -22.165 1.00 32.69 195 GLU A CA 1
ATOM 1612 C C . GLU A 1 195 ? -15.655 12.370 -23.563 1.00 32.69 195 GLU A C 1
ATOM 1614 O O . GLU A 1 195 ? -15.264 12.958 -24.575 1.00 32.69 195 GLU A O 1
ATOM 1619 N N . ALA A 1 196 ? -16.249 11.178 -23.630 1.00 27.75 196 ALA A N 1
ATOM 1620 C CA . ALA A 1 196 ? -16.949 10.795 -24.843 1.00 27.75 196 ALA A CA 1
ATOM 1621 C C . ALA A 1 196 ? -17.908 11.952 -25.170 1.00 27.75 196 ALA A C 1
ATOM 1623 O O . ALA A 1 196 ? -18.510 12.485 -24.229 1.00 27.75 196 ALA A O 1
ATOM 1624 N N . PRO A 1 197 ? -18.053 12.371 -26.440 1.00 27.11 197 PRO A N 1
ATOM 1625 C CA . PRO A 1 197 ? -19.106 13.308 -26.776 1.00 27.11 197 PRO A CA 1
ATOM 1626 C C . PRO A 1 197 ? -20.398 12.710 -26.227 1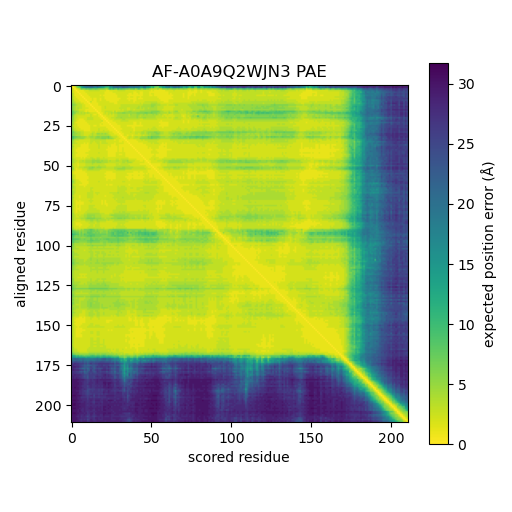.00 27.11 197 PRO A C 1
ATOM 1628 O O . PRO A 1 197 ? -20.764 11.585 -26.575 1.00 27.11 197 PRO A O 1
ATOM 1631 N N . ILE A 1 198 ? -21.050 13.431 -25.317 1.00 33.56 198 ILE A N 1
ATOM 1632 C CA . ILE A 1 198 ? -22.455 13.195 -25.022 1.00 33.56 198 ILE A CA 1
ATOM 1633 C C . ILE A 1 198 ? -23.174 13.662 -26.284 1.00 33.56 198 ILE A C 1
ATOM 1635 O O . ILE A 1 198 ? -23.686 14.777 -26.354 1.00 33.56 198 ILE A O 1
ATOM 1639 N N . ASP A 1 199 ? -23.145 12.824 -27.317 1.00 31.67 199 ASP A N 1
ATOM 1640 C CA . ASP A 1 199 ? -24.160 12.888 -28.343 1.00 31.67 199 ASP A CA 1
ATOM 1641 C C . ASP A 1 199 ? -25.458 12.572 -27.614 1.00 31.67 199 ASP A C 1
ATOM 1643 O O . ASP A 1 199 ? -25.626 11.523 -26.986 1.00 31.67 199 ASP A O 1
ATOM 1647 N N . SER A 1 200 ? -26.320 13.582 -27.600 1.00 31.47 200 SER A N 1
ATOM 1648 C CA . SER A 1 200 ? -27.663 13.559 -27.054 1.00 31.47 200 SER A CA 1
ATOM 1649 C C . SER A 1 200 ? -28.310 12.191 -27.259 1.00 31.47 200 SER A C 1
ATOM 1651 O O . SER A 1 200 ? -28.603 11.801 -28.389 1.00 31.47 200 SER A O 1
ATOM 1653 N N . PHE A 1 201 ? -28.548 11.486 -26.154 1.00 29.45 201 PHE A N 1
ATOM 1654 C CA . PHE A 1 201 ? -29.463 10.356 -26.103 1.00 29.45 201 PHE A CA 1
ATOM 1655 C C . PHE A 1 201 ? -30.842 10.859 -26.553 1.00 29.45 201 PHE A C 1
ATOM 1657 O O . PHE A 1 201 ? -31.596 11.438 -25.769 1.00 29.45 201 PHE A O 1
ATOM 1664 N N . ASP A 1 202 ? -31.151 10.695 -27.839 1.00 32.94 202 ASP A N 1
ATOM 1665 C CA . ASP A 1 202 ? -32.492 10.917 -28.359 1.00 32.94 202 ASP A CA 1
ATOM 1666 C C . ASP A 1 202 ? -33.361 9.738 -27.912 1.00 32.94 202 ASP A C 1
ATOM 1668 O O . ASP A 1 202 ? -33.117 8.575 -28.237 1.00 32.94 202 ASP A O 1
ATOM 1672 N N . SER A 1 203 ? -34.369 10.037 -27.102 1.00 32.41 203 SER A N 1
ATOM 1673 C CA . SER A 1 203 ? -35.225 9.070 -26.404 1.00 32.41 203 SER A CA 1
ATOM 1674 C C . SER A 1 203 ? -36.269 8.411 -27.320 1.00 32.41 203 SER A C 1
ATOM 1676 O O . SER A 1 203 ? -37.378 8.099 -26.888 1.00 32.41 203 SER A O 1
ATOM 1678 N N . LYS A 1 204 ? -35.936 8.182 -28.597 1.00 32.44 204 LYS A N 1
ATOM 1679 C CA . LYS A 1 204 ? -36.900 7.759 -29.626 1.00 32.44 204 LYS A CA 1
ATOM 1680 C C . LYS A 1 204 ? -36.597 6.471 -30.394 1.00 32.44 204 LYS A C 1
ATOM 1682 O O . LYS A 1 204 ? -37.379 6.144 -31.278 1.00 32.44 204 LYS A O 1
ATOM 1687 N N . SER A 1 205 ? -35.572 5.690 -30.051 1.00 32.25 205 SER A N 1
ATOM 1688 C CA . SER A 1 205 ? -35.249 4.458 -30.805 1.00 32.25 205 SER A CA 1
ATOM 1689 C C . SER A 1 205 ? -35.299 3.140 -30.018 1.00 32.25 205 SER A C 1
ATOM 1691 O O . SER A 1 205 ? -34.772 2.139 -30.485 1.00 32.25 205 SER A O 1
ATOM 1693 N N . LEU A 1 206 ? -35.982 3.081 -28.868 1.00 31.91 206 LEU A N 1
ATOM 1694 C CA . LEU A 1 206 ? -36.246 1.813 -28.154 1.00 31.91 206 LEU A CA 1
ATOM 1695 C C . LEU A 1 206 ? -37.607 1.193 -28.512 1.00 31.91 206 LEU A C 1
ATOM 1697 O O . LEU A 1 206 ? -38.353 0.733 -27.649 1.00 31.91 206 LEU A O 1
ATOM 1701 N N . GLN A 1 207 ? -37.922 1.165 -29.802 1.00 32.47 207 GLN A N 1
ATOM 1702 C CA . GLN A 1 207 ? -38.867 0.206 -30.362 1.00 32.47 207 GLN A CA 1
ATOM 1703 C C . GLN A 1 207 ? -38.104 -0.571 -31.427 1.00 32.47 207 GLN A C 1
ATOM 1705 O O . GLN A 1 207 ? -37.448 0.032 -32.266 1.00 32.47 207 GLN A O 1
ATOM 1710 N N . ASP A 1 208 ? -38.183 -1.893 -31.327 1.00 33.66 208 ASP A N 1
ATOM 1711 C CA . ASP A 1 208 ? -37.514 -2.893 -32.161 1.00 33.66 208 ASP A CA 1
ATOM 1712 C C . ASP A 1 208 ? -36.085 -3.233 -31.724 1.00 33.66 208 ASP A C 1
ATOM 1714 O O . ASP A 1 208 ? -35.101 -2.672 -32.186 1.00 33.66 208 ASP A O 1
ATOM 1718 N N . ILE A 1 209 ? -35.981 -4.214 -30.826 1.00 30.14 209 ILE A N 1
ATOM 1719 C CA . ILE A 1 209 ? -35.423 -5.535 -31.156 1.00 30.14 209 ILE A CA 1
ATOM 1720 C C . ILE A 1 209 ? -35.851 -6.490 -30.037 1.00 30.14 209 ILE A C 1
ATOM 1722 O O . ILE A 1 209 ? -35.372 -6.449 -28.906 1.00 30.14 209 ILE A O 1
ATOM 1726 N N . SER A 1 210 ? -36.813 -7.339 -30.381 1.00 28.34 210 SER A N 1
ATOM 1727 C CA . SER A 1 210 ? -37.042 -8.625 -29.740 1.00 28.34 210 SER A CA 1
ATOM 1728 C C . SER A 1 210 ? -36.015 -9.626 -30.265 1.00 28.34 210 SER A C 1
ATOM 1730 O O . SER A 1 210 ? -35.935 -9.794 -31.485 1.00 28.34 210 SER A O 1
ATOM 1732 N N . LEU A 1 211 ? -35.291 -10.287 -29.361 1.00 34.38 211 LEU A N 1
ATOM 1733 C CA . LEU A 1 211 ? -34.969 -11.725 -29.336 1.00 34.38 211 LEU A CA 1
ATOM 1734 C C . LEU A 1 211 ? -34.132 -12.024 -28.088 1.00 34.38 211 LEU A C 1
ATOM 1736 O O . LEU A 1 211 ? -33.093 -11.354 -27.904 1.00 34.38 211 LEU A O 1
#

Foldseek 3Di:
DAAEAEEEEDQDPVLVVLAAPPHHYQYCVPPDPQCAQLGSLLVCLVPDDFDALYKYAYHYSCLCVLQVDHPVRVCVVCVVCSVVDFKDARASCQVVLVVDQAPQRVVCVVQPPSNVVVVVLCVVLVVPDDSVPHGDHPVRDHPDRRMMGGVVVSVVVSSSSVSVVVVPVVDDDPPPRPVCCCVVDDDPDPPVPPPPPPPDPPVPPPDDDDD

Sequence (211 aa):
MNNIFIHQIYYDEKSMGNLDPRFILLDNRNGPPDWFEFYPIMNYLKNADLEENAWYGFLSPKFSSKTGMSASDVIGIISKYRDQANVALFSPAWDQLAYFRNPFEQGEFRHPGLLALSQKFIDEANLNINLKNLITHSSTAVFSNFIIAKPTYWKKWLKIACQFYEFSQENVFGETSYLDSKNKLGPHENFYSREAPIDSFDSKSLQDISL